Protein AF-A0A1G2PUS7-F1 (afdb_monomer)

InterPro domains:
  IPR003675 CAAX prenyl protease 2/Lysostaphin resistance protein A-like domain [PF02517] (53-151)

Secondary structure (DSSP, 8-state):
-HHHHHHHHHHHHHHHHHHHHHHHHHHHHHHHTHHHH-HHHHHHTHHHHIIIIIHHIIIIIHHHHHHHHHTHHHHHH-SS--HHHHHHHHHHHHHHHHHHHHS---TT--HHHHHHHHHHHHHHHHHHHHHHHHTT-HHHHHHHHHHHHHHHHHHHHHHHHHHHHHHHHHHHHHHHHHHHHHHHHHTT-

Nearest PDB structures (foldseek):
  1sgm-assembly1_B  TM=3.364E-01  e=6.177E+00  Bacillus subtilis

Solvent-accessible surface area (backbone atoms only — not comparable to full-atom values): 10090 Å² total; per-residue (Å²): 119,73,57,50,67,75,46,42,64,61,52,49,51,41,49,50,51,24,50,51,41,48,52,49,45,54,50,48,53,62,73,47,42,71,49,71,74,34,62,73,54,40,70,78,37,46,70,58,45,40,63,67,46,44,44,49,39,62,59,41,26,49,40,36,50,49,38,56,68,60,36,44,57,52,37,59,72,28,90,53,89,43,78,66,42,50,54,52,31,51,54,45,14,51,55,53,19,49,52,62,56,61,76,54,82,59,94,82,69,54,70,66,59,52,51,52,50,34,52,54,44,24,53,50,37,37,50,30,38,50,49,13,24,72,66,68,28,67,65,53,23,39,50,51,47,34,50,44,63,63,44,49,63,54,51,50,51,54,51,51,52,51,51,52,53,53,50,53,51,52,51,55,51,50,52,52,53,52,51,56,57,52,56,64,64,68,74,80,119

Sequence (189 aa):
MERIYIFLPSILALACIAGIAFLYLKWIARRLGDNFTNEEWREKNVAKILLTVGAPTYYVFAPAVEELIFRAPLIILFGAMTSFAWYGILISSVLFALIHLISQEERKKTLAHKAYRFVATFVLSVLAGYYGIVNQSIWTSFGIHVAWNIIAPALLFIFTLLLIVIYTAIMSLWDKTMTSFKSSRYSIH

Radius of gyration: 23.83 Å; Cα contacts (8 Å, |Δi|>4): 138; chains: 1; bounding box: 49×36×89 Å

Structure (mmCIF, N/CA/C/O backbone):
data_AF-A0A1G2PUS7-F1
#
_entry.id   AF-A0A1G2PUS7-F1
#
loop_
_atom_site.group_PDB
_atom_site.id
_atom_site.type_symbol
_atom_site.label_atom_id
_atom_site.label_alt_id
_atom_site.label_comp_id
_atom_site.label_asym_id
_atom_site.label_entity_id
_atom_site.label_seq_id
_atom_site.pdbx_PDB_ins_code
_atom_site.Cartn_x
_atom_site.Cartn_y
_atom_site.Cartn_z
_atom_site.occupancy
_atom_site.B_iso_or_equiv
_atom_site.auth_seq_id
_atom_site.auth_comp_id
_atom_site.auth_asym_id
_atom_site.auth_atom_id
_atom_site.pdbx_PDB_model_num
ATOM 1 N N . MET A 1 1 ? 11.680 0.472 -26.733 1.00 68.44 1 MET A N 1
ATOM 2 C CA . MET A 1 1 ? 10.583 -0.460 -27.077 1.00 68.44 1 MET A CA 1
ATOM 3 C C . MET A 1 1 ? 10.875 -1.870 -26.574 1.00 68.44 1 MET A C 1
ATOM 5 O O . MET A 1 1 ? 10.009 -2.430 -25.933 1.00 68.44 1 MET A O 1
ATOM 9 N N . GLU A 1 2 ? 12.083 -2.417 -26.739 1.00 89.31 2 GLU A N 1
ATOM 10 C CA . GLU A 1 2 ? 12.401 -3.808 -26.342 1.00 89.31 2 GLU A CA 1
ATOM 11 C C . GLU A 1 2 ? 12.166 -4.143 -24.858 1.00 89.31 2 GLU A C 1
ATOM 13 O O . GLU A 1 2 ? 11.679 -5.223 -24.537 1.00 89.31 2 GLU A O 1
ATOM 18 N N . ARG A 1 3 ? 12.418 -3.195 -23.943 1.00 89.50 3 ARG A N 1
ATOM 19 C CA . ARG A 1 3 ? 12.249 -3.426 -22.498 1.00 89.50 3 ARG A CA 1
ATOM 20 C C . ARG A 1 3 ? 10.815 -3.756 -22.084 1.00 89.50 3 ARG A C 1
ATOM 22 O O . ARG A 1 3 ? 10.639 -4.479 -21.111 1.00 89.50 3 ARG A O 1
ATOM 29 N N . ILE A 1 4 ? 9.796 -3.281 -22.809 1.00 94.06 4 ILE A N 1
ATOM 30 C CA . ILE A 1 4 ? 8.404 -3.583 -22.447 1.00 94.06 4 ILE A CA 1
ATOM 31 C C . ILE A 1 4 ? 8.128 -5.085 -22.523 1.00 94.06 4 ILE A C 1
ATOM 33 O O . ILE A 1 4 ? 7.453 -5.614 -21.650 1.00 94.06 4 ILE A O 1
ATOM 37 N N . TYR A 1 5 ? 8.711 -5.785 -23.501 1.00 95.56 5 TYR A N 1
ATOM 38 C CA . TYR A 1 5 ? 8.493 -7.216 -23.701 1.00 95.56 5 TYR A CA 1
ATOM 39 C C . TYR A 1 5 ? 9.104 -8.060 -22.583 1.00 95.56 5 TYR A C 1
ATOM 41 O O . TYR A 1 5 ? 8.555 -9.103 -22.246 1.00 95.56 5 TYR A O 1
ATOM 49 N N . ILE A 1 6 ? 10.183 -7.577 -21.961 1.00 95.94 6 ILE A N 1
ATOM 50 C CA . ILE A 1 6 ? 10.811 -8.230 -20.806 1.00 95.94 6 ILE A CA 1
ATOM 51 C C . ILE A 1 6 ? 9.871 -8.189 -19.592 1.00 95.94 6 ILE A C 1
ATOM 53 O O . ILE A 1 6 ? 9.733 -9.179 -18.878 1.00 95.94 6 ILE A O 1
ATOM 57 N N . PHE A 1 7 ? 9.188 -7.062 -19.367 1.00 96.50 7 PHE A N 1
ATOM 58 C CA . PHE A 1 7 ? 8.298 -6.887 -18.210 1.00 96.50 7 PHE A CA 1
ATOM 59 C C . PHE A 1 7 ? 6.846 -7.291 -18.472 1.00 96.50 7 PHE A C 1
ATOM 61 O O . PHE A 1 7 ? 6.092 -7.479 -17.515 1.00 96.50 7 PHE A O 1
ATOM 68 N N . LEU A 1 8 ? 6.451 -7.438 -19.740 1.00 96.25 8 LEU A N 1
ATOM 69 C CA . LEU A 1 8 ? 5.077 -7.724 -20.143 1.00 96.25 8 LEU A CA 1
ATOM 70 C C . LEU A 1 8 ? 4.493 -8.955 -19.431 1.00 96.25 8 LEU A C 1
ATOM 72 O O . LEU A 1 8 ? 3.385 -8.823 -18.914 1.00 96.25 8 LEU A O 1
ATOM 76 N N . PRO A 1 9 ? 5.194 -10.103 -19.300 1.00 97.69 9 PRO A N 1
ATOM 77 C CA . PRO A 1 9 ? 4.649 -11.251 -18.575 1.00 97.69 9 PRO A CA 1
ATOM 78 C C . PRO A 1 9 ? 4.300 -10.931 -17.114 1.00 97.69 9 PRO A C 1
ATOM 80 O O . PRO A 1 9 ? 3.209 -11.264 -16.659 1.00 97.69 9 PRO A O 1
ATOM 83 N N . SER A 1 10 ? 5.182 -10.233 -16.391 1.00 97.81 10 SER A N 1
ATOM 84 C CA . SER A 1 10 ? 4.954 -9.859 -14.986 1.00 97.81 10 SER A CA 1
ATOM 85 C C . SER A 1 10 ? 3.835 -8.829 -14.831 1.00 97.81 10 SER A C 1
ATOM 87 O O . SER A 1 10 ? 3.026 -8.932 -13.911 1.00 97.81 10 SER A O 1
ATOM 89 N N . ILE A 1 11 ? 3.756 -7.855 -15.741 1.00 97.94 11 ILE A N 1
ATOM 90 C CA . ILE A 1 11 ? 2.688 -6.846 -15.756 1.00 97.94 11 ILE A CA 1
ATOM 91 C C . ILE A 1 11 ? 1.339 -7.502 -16.048 1.00 97.94 11 ILE A C 1
ATOM 93 O O . ILE A 1 11 ? 0.371 -7.235 -15.339 1.00 97.94 11 ILE A O 1
ATOM 97 N N . LEU A 1 12 ? 1.273 -8.388 -17.047 1.00 98.12 12 LEU A N 1
ATOM 98 C CA . LEU A 1 12 ? 0.056 -9.132 -17.369 1.00 98.12 12 LEU A CA 1
ATOM 99 C C . LEU A 1 12 ? -0.363 -10.035 -16.211 1.00 98.12 12 LEU A C 1
ATOM 101 O O . LEU A 1 12 ? -1.536 -10.043 -15.857 1.00 98.12 12 LEU A O 1
ATOM 105 N N . ALA A 1 13 ? 0.578 -10.734 -15.573 1.00 98.38 13 ALA A N 1
ATOM 106 C CA . ALA A 1 13 ? 0.282 -11.555 -14.405 1.00 98.38 13 ALA A CA 1
ATOM 107 C C . ALA A 1 13 ? -0.321 -10.722 -13.260 1.00 98.38 13 ALA A C 1
ATOM 109 O O . ALA A 1 13 ? -1.367 -11.090 -12.722 1.00 98.38 13 ALA A O 1
ATOM 110 N N . LEU A 1 14 ? 0.276 -9.573 -12.925 1.00 98.12 14 LEU A N 1
ATOM 111 C CA . LEU A 1 14 ? -0.244 -8.703 -11.867 1.00 98.12 14 LEU A CA 1
ATOM 112 C C . LEU A 1 14 ? -1.592 -8.064 -12.249 1.00 98.12 14 LEU A C 1
ATOM 114 O O . LEU A 1 14 ? -2.487 -7.968 -11.410 1.00 98.12 14 LEU A O 1
ATOM 118 N N . ALA A 1 15 ? -1.783 -7.705 -13.522 1.00 98.38 15 ALA A N 1
ATOM 119 C CA . ALA A 1 15 ? -3.061 -7.220 -14.043 1.00 98.38 15 ALA A CA 1
ATOM 120 C C . ALA A 1 15 ? -4.155 -8.300 -13.993 1.00 98.38 15 ALA A C 1
ATOM 122 O O . ALA A 1 15 ? -5.289 -8.006 -13.614 1.00 98.38 15 ALA A O 1
ATOM 123 N N . CYS A 1 16 ? -3.825 -9.557 -14.301 1.00 98.50 16 CYS A N 1
ATOM 124 C CA . CYS A 1 16 ? -4.733 -10.689 -14.139 1.00 98.50 16 CYS A CA 1
ATOM 125 C C . CYS A 1 16 ? -5.108 -10.898 -12.667 1.00 98.50 16 CYS A C 1
ATOM 127 O O . CYS A 1 16 ? -6.288 -11.083 -12.374 1.00 98.50 16 CYS A O 1
ATOM 129 N N . ILE A 1 17 ? -4.149 -10.808 -11.738 1.00 98.19 17 ILE A N 1
ATOM 130 C CA . ILE A 1 17 ? -4.421 -10.876 -10.292 1.00 98.19 17 ILE A CA 1
ATOM 131 C C . ILE A 1 17 ? -5.384 -9.761 -9.871 1.00 98.19 17 ILE A C 1
ATOM 133 O O . ILE A 1 17 ? -6.392 -10.043 -9.222 1.00 98.19 17 ILE A O 1
ATOM 137 N N . ALA A 1 18 ? -5.126 -8.515 -10.281 1.00 98.25 18 ALA A N 1
ATOM 138 C CA . ALA A 1 18 ? -6.012 -7.388 -9.998 1.00 98.25 18 ALA A CA 1
ATOM 139 C C . ALA A 1 18 ? -7.419 -7.604 -10.587 1.00 98.25 18 ALA A C 1
ATOM 141 O O . ALA A 1 18 ? -8.419 -7.392 -9.901 1.00 98.25 18 ALA A O 1
ATOM 142 N N . GLY A 1 19 ? -7.510 -8.082 -11.831 1.00 98.31 19 GLY A N 1
ATOM 143 C CA . GLY A 1 19 ? -8.778 -8.383 -12.495 1.00 98.31 19 GLY A CA 1
ATOM 144 C C . GLY A 1 19 ? -9.574 -9.483 -11.790 1.00 98.31 19 GLY A C 1
ATOM 145 O O . GLY A 1 19 ? -10.768 -9.317 -11.540 1.00 98.31 19 GLY A O 1
ATOM 146 N N . ILE A 1 20 ? -8.920 -10.579 -11.402 1.00 98.56 20 ILE A N 1
ATOM 147 C CA . ILE A 1 20 ? -9.547 -11.671 -10.644 1.00 98.56 20 ILE A CA 1
ATOM 148 C C . ILE A 1 20 ? -10.015 -11.168 -9.276 1.00 98.56 20 ILE A C 1
ATOM 150 O O . ILE A 1 20 ? -11.159 -11.425 -8.897 1.00 98.56 20 ILE A O 1
ATOM 154 N N . ALA A 1 21 ? -9.180 -10.413 -8.556 1.00 98.12 21 ALA A N 1
ATOM 155 C CA . ALA A 1 21 ? -9.542 -9.843 -7.261 1.00 98.12 21 ALA A CA 1
ATOM 156 C C . ALA A 1 21 ? -10.743 -8.888 -7.380 1.00 98.12 21 ALA A C 1
ATOM 158 O O . ALA A 1 21 ? -11.670 -8.962 -6.576 1.00 98.12 21 ALA A O 1
ATOM 159 N N . PHE A 1 22 ? -10.792 -8.059 -8.426 1.00 98.31 22 PHE A N 1
ATOM 160 C CA . PHE A 1 22 ? -11.938 -7.195 -8.713 1.00 98.31 22 PHE A CA 1
ATOM 161 C C . PHE A 1 22 ? -13.226 -7.989 -8.966 1.00 98.31 22 PHE A C 1
ATOM 163 O O . PHE A 1 22 ? -14.273 -7.685 -8.386 1.00 98.31 22 PHE A O 1
ATOM 170 N N . LEU A 1 23 ? -13.166 -9.024 -9.812 1.00 98.44 23 LEU A N 1
ATOM 171 C CA . LEU A 1 23 ? -14.318 -9.882 -10.101 1.00 98.44 23 LEU A CA 1
ATOM 172 C C . LEU A 1 23 ? -14.804 -10.612 -8.845 1.00 98.44 23 LEU A C 1
ATOM 174 O O . LEU A 1 23 ? -16.011 -10.671 -8.602 1.00 98.44 23 LEU A O 1
ATOM 178 N N . TYR A 1 24 ? -13.875 -11.103 -8.025 1.00 98.38 24 TYR A N 1
ATOM 179 C CA . TYR A 1 24 ? -14.170 -11.704 -6.729 1.00 98.38 24 TYR A CA 1
ATOM 180 C C . TYR A 1 24 ? -14.879 -10.715 -5.792 1.00 98.38 24 TYR A C 1
ATOM 182 O O . TYR A 1 24 ? -15.945 -11.038 -5.266 1.00 98.38 24 TYR A O 1
ATOM 190 N N . LEU A 1 25 ? -14.354 -9.495 -5.629 1.00 97.62 25 LEU A N 1
ATOM 191 C CA . LEU A 1 25 ? -14.955 -8.465 -4.772 1.00 97.62 25 LEU A CA 1
ATOM 192 C C . LEU A 1 25 ? -16.363 -8.092 -5.246 1.00 97.62 25 LEU A C 1
ATOM 194 O O . LEU A 1 25 ? -17.290 -8.005 -4.440 1.00 97.62 25 LEU A O 1
ATOM 198 N N . LYS A 1 26 ? -16.558 -7.950 -6.562 1.00 97.69 26 LYS A N 1
ATOM 199 C CA . LYS A 1 26 ? -17.875 -7.689 -7.160 1.00 97.69 26 LYS A CA 1
ATOM 200 C C . LYS A 1 26 ? -18.852 -8.841 -6.917 1.00 97.69 26 LYS A C 1
ATOM 202 O O . LYS A 1 26 ? -20.032 -8.605 -6.653 1.00 97.69 26 LYS A O 1
ATOM 207 N N . TRP A 1 27 ? -18.380 -10.082 -7.009 1.00 98.25 27 TRP A N 1
ATOM 208 C CA . TRP A 1 27 ? -19.184 -11.267 -6.725 1.00 98.25 27 TRP A CA 1
ATOM 209 C C . TRP A 1 27 ? -19.570 -11.359 -5.242 1.00 98.25 27 TRP A C 1
ATOM 211 O O . TRP A 1 27 ? -20.747 -11.559 -4.940 1.00 98.25 27 TRP A O 1
ATOM 221 N N . ILE A 1 28 ? -18.627 -11.137 -4.319 1.00 97.81 28 ILE A N 1
ATOM 222 C CA . ILE A 1 28 ? -18.902 -11.104 -2.874 1.00 97.81 28 ILE A CA 1
ATOM 223 C C . ILE A 1 28 ? -19.888 -9.991 -2.528 1.00 97.81 28 ILE A C 1
ATOM 225 O O . ILE A 1 28 ? -20.857 -10.256 -1.821 1.00 97.81 28 ILE A O 1
ATOM 229 N N . ALA A 1 29 ? -19.703 -8.779 -3.058 1.00 95.50 29 ALA A N 1
ATOM 230 C CA . ALA A 1 29 ? -20.617 -7.664 -2.814 1.00 95.50 29 ALA A CA 1
ATOM 231 C C . ALA A 1 29 ? -22.058 -8.014 -3.225 1.00 95.50 29 ALA A C 1
ATOM 233 O O . ALA A 1 29 ? -22.992 -7.807 -2.453 1.00 95.50 29 ALA A O 1
ATOM 234 N N . ARG A 1 30 ? -22.238 -8.645 -4.396 1.00 96.94 30 ARG A N 1
ATOM 235 C CA . ARG A 1 30 ? -23.549 -9.151 -4.842 1.00 96.94 30 ARG A CA 1
ATOM 236 C C . ARG A 1 30 ? -24.109 -10.236 -3.925 1.00 96.94 30 ARG A C 1
ATOM 238 O O . ARG A 1 30 ? -25.309 -10.257 -3.684 1.00 96.94 30 ARG A O 1
ATOM 245 N N . ARG A 1 31 ? -23.261 -11.138 -3.423 1.00 97.06 31 ARG A N 1
ATOM 246 C CA . ARG A 1 31 ? -23.680 -12.241 -2.546 1.00 97.06 31 ARG A CA 1
ATOM 247 C C . ARG A 1 31 ? -24.075 -11.767 -1.149 1.00 97.06 31 ARG A C 1
ATOM 249 O O . ARG A 1 31 ? -24.935 -12.381 -0.526 1.00 97.06 31 ARG A O 1
ATOM 256 N N . LEU A 1 32 ? -23.437 -10.712 -0.652 1.00 96.25 32 LEU A N 1
ATOM 257 C CA . LEU A 1 32 ? -23.814 -10.085 0.611 1.00 96.25 32 LEU A CA 1
ATOM 258 C C . LEU A 1 32 ? -25.114 -9.278 0.469 1.00 96.25 32 LEU A C 1
ATOM 260 O O . LEU A 1 32 ? -25.891 -9.246 1.421 1.00 96.25 32 LEU A O 1
ATOM 264 N N . GLY A 1 33 ? -25.377 -8.700 -0.708 1.00 96.19 33 GLY A N 1
ATOM 265 C CA . GLY A 1 33 ? -26.629 -8.002 -1.011 1.00 96.19 33 GLY A CA 1
ATOM 266 C C . GLY A 1 33 ? -26.917 -6.887 -0.003 1.00 96.19 33 GLY A C 1
ATOM 267 O O . GLY A 1 33 ? -26.002 -6.179 0.424 1.00 96.19 33 GLY A O 1
ATOM 268 N N . ASP A 1 34 ? -28.169 -6.787 0.436 1.00 96.44 34 ASP A N 1
ATOM 269 C CA . ASP A 1 34 ? -28.631 -5.746 1.367 1.00 96.44 34 ASP A CA 1
ATOM 270 C C . ASP A 1 34 ? -27.958 -5.826 2.748 1.00 96.44 34 ASP A C 1
ATOM 272 O O . ASP A 1 34 ? -27.818 -4.816 3.446 1.00 96.44 34 ASP A O 1
ATOM 276 N N . ASN A 1 35 ? -27.453 -7.006 3.132 1.00 96.19 35 ASN A N 1
ATOM 277 C CA . ASN A 1 35 ? -2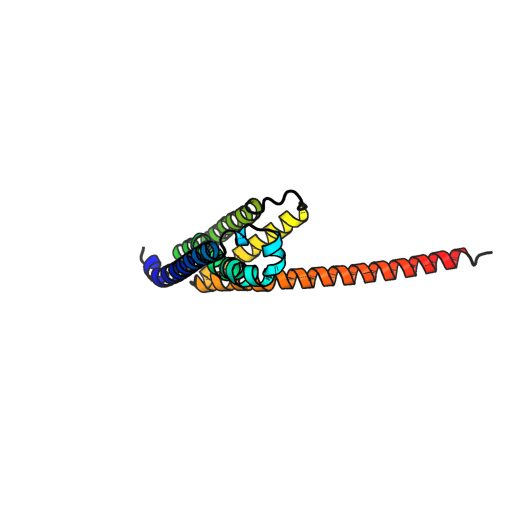6.706 -7.166 4.381 1.00 96.19 35 ASN A CA 1
ATOM 278 C C . ASN A 1 35 ? -25.415 -6.342 4.380 1.00 96.19 35 ASN A C 1
ATOM 280 O O . ASN A 1 35 ? -24.986 -5.878 5.432 1.00 96.19 35 ASN A O 1
ATOM 284 N N . PHE A 1 36 ? -24.794 -6.127 3.213 1.00 92.56 36 PHE A N 1
ATOM 285 C CA . PHE A 1 36 ? -23.583 -5.310 3.126 1.00 92.56 36 PHE A CA 1
ATOM 286 C C . PHE A 1 36 ? -23.860 -3.844 3.480 1.00 92.56 36 PHE A C 1
ATOM 288 O O . PHE A 1 36 ? -23.006 -3.172 4.059 1.00 92.56 36 PHE A O 1
ATOM 295 N N . THR A 1 37 ? -25.065 -3.350 3.185 1.00 93.88 37 THR A N 1
ATOM 296 C CA . THR A 1 37 ? -25.502 -1.986 3.513 1.00 93.88 37 THR A CA 1
ATOM 297 C C . THR A 1 37 ? -26.104 -1.851 4.913 1.00 93.88 37 THR A C 1
ATOM 299 O O . THR A 1 37 ? -26.053 -0.756 5.472 1.00 93.88 37 THR A O 1
ATOM 302 N N . ASN A 1 38 ? -26.580 -2.941 5.521 1.00 97.19 38 ASN A N 1
ATOM 303 C CA . ASN A 1 38 ? -27.137 -2.955 6.876 1.00 97.19 38 ASN A CA 1
ATOM 304 C C . ASN A 1 38 ? -26.040 -2.825 7.955 1.00 97.19 38 ASN A C 1
ATOM 306 O O . ASN A 1 38 ? -25.181 -3.694 8.093 1.00 97.19 38 ASN A O 1
ATOM 310 N N . GLU A 1 39 ? -26.078 -1.746 8.737 1.00 96.56 39 GLU A N 1
ATOM 311 C CA . GLU A 1 39 ? -25.069 -1.440 9.758 1.00 96.56 39 GLU A CA 1
ATOM 312 C C . GLU A 1 39 ? -25.031 -2.449 10.911 1.00 96.56 39 GLU A C 1
ATOM 314 O O . GLU A 1 39 ? -23.964 -2.993 11.193 1.00 96.56 39 GLU A O 1
ATOM 319 N N . GLU A 1 40 ? -26.183 -2.787 11.495 1.00 97.62 40 GLU A N 1
ATOM 320 C CA . GLU A 1 40 ? -26.282 -3.756 12.596 1.00 97.62 40 GLU A CA 1
ATOM 321 C C . GLU A 1 40 ? -25.735 -5.132 12.181 1.00 97.62 40 GLU A C 1
ATOM 323 O O . GLU A 1 40 ? -25.022 -5.805 12.933 1.00 97.62 40 GLU A O 1
ATOM 328 N N . TRP A 1 41 ? -26.025 -5.555 10.946 1.00 97.62 41 TRP A N 1
ATOM 329 C CA . TRP A 1 41 ? -25.479 -6.796 10.411 1.00 97.62 41 TRP A CA 1
ATOM 330 C C . TRP A 1 41 ? -23.956 -6.726 10.271 1.00 97.62 41 TRP A C 1
ATOM 332 O O . TRP A 1 41 ? -23.272 -7.690 10.636 1.00 97.62 41 TRP A O 1
ATOM 342 N N . ARG A 1 42 ? -23.412 -5.605 9.770 1.00 96.94 42 ARG A N 1
ATOM 343 C CA . ARG A 1 42 ? -21.960 -5.422 9.623 1.00 96.94 42 ARG A CA 1
ATOM 344 C C . ARG A 1 42 ? -21.244 -5.476 10.965 1.00 96.94 42 ARG A C 1
ATOM 346 O O . ARG A 1 42 ? -20.227 -6.161 11.057 1.00 96.94 42 ARG A O 1
ATOM 353 N N . GLU A 1 43 ? -21.782 -4.821 11.989 1.00 96.75 43 GLU A N 1
ATOM 354 C CA . GLU A 1 43 ? -21.214 -4.825 13.343 1.00 96.75 43 GLU A CA 1
ATOM 355 C C . GLU A 1 43 ? -21.144 -6.238 13.934 1.00 96.75 43 GLU A C 1
ATOM 357 O O . GLU A 1 43 ? -20.134 -6.623 14.524 1.00 96.75 43 GLU A O 1
ATOM 362 N N . LYS A 1 44 ? -22.166 -7.065 13.692 1.00 97.88 44 LYS A N 1
ATOM 363 C CA . LYS A 1 44 ? -22.174 -8.471 14.133 1.00 97.88 44 LYS A CA 1
ATOM 364 C C . LYS A 1 44 ? -21.275 -9.386 13.290 1.00 97.88 44 LYS A C 1
ATOM 366 O O . LYS A 1 44 ? -20.926 -10.474 13.738 1.00 97.88 44 LYS A O 1
ATOM 371 N N . ASN A 1 45 ? -20.895 -8.976 12.075 1.00 97.62 45 ASN A N 1
ATOM 372 C CA . ASN A 1 45 ? -20.171 -9.804 11.099 1.00 97.62 45 ASN A CA 1
ATOM 373 C C . ASN A 1 45 ? -18.825 -9.199 10.658 1.00 97.62 45 ASN A C 1
ATOM 375 O O . ASN A 1 45 ? -18.332 -9.514 9.569 1.00 97.62 45 ASN A O 1
ATOM 379 N N . VAL A 1 46 ? -18.193 -8.370 11.497 1.00 96.94 46 VAL A N 1
ATOM 380 C CA . VAL A 1 46 ? -16.938 -7.664 11.171 1.00 96.94 46 VAL A CA 1
ATOM 381 C C . VAL A 1 46 ? -15.855 -8.615 10.663 1.00 96.94 46 VAL A C 1
ATOM 383 O O . VAL A 1 46 ? -15.287 -8.373 9.602 1.00 96.94 46 VAL A O 1
ATOM 386 N N . ALA A 1 47 ? -15.608 -9.733 11.353 1.00 97.19 47 ALA A N 1
ATOM 387 C CA . ALA A 1 47 ? -14.582 -10.699 10.948 1.00 97.19 47 ALA A CA 1
ATOM 388 C C . ALA A 1 47 ? -14.833 -11.265 9.540 1.00 97.19 47 ALA A C 1
ATOM 390 O O . ALA A 1 47 ? -13.909 -11.389 8.736 1.00 97.19 47 ALA A O 1
ATOM 391 N N . LYS A 1 48 ? -16.098 -11.547 9.206 1.00 96.56 48 LYS A N 1
ATOM 392 C CA . LYS A 1 48 ? -16.493 -12.032 7.880 1.00 96.56 48 LYS A CA 1
ATOM 393 C C . LYS A 1 48 ? -16.257 -10.968 6.811 1.00 96.56 48 LYS A C 1
ATOM 395 O O . LYS A 1 48 ? -15.727 -11.295 5.752 1.00 96.56 48 LYS A O 1
ATOM 400 N N . ILE A 1 49 ? -16.614 -9.711 7.072 1.00 97.19 49 ILE A N 1
ATOM 401 C CA . ILE A 1 49 ? -16.398 -8.597 6.131 1.00 97.19 49 ILE A CA 1
ATOM 402 C C . ILE A 1 49 ? -14.905 -8.340 5.937 1.00 97.19 49 ILE A C 1
ATOM 404 O O . ILE A 1 49 ? -14.445 -8.222 4.802 1.00 97.19 49 ILE A O 1
ATOM 408 N N . LEU A 1 50 ? -14.136 -8.307 7.026 1.00 95.62 50 LEU A N 1
ATOM 409 C CA . LEU A 1 50 ? -12.688 -8.150 6.971 1.00 95.62 50 LEU A CA 1
ATOM 410 C C . LEU A 1 50 ? -12.048 -9.273 6.157 1.00 95.62 50 LEU A C 1
ATOM 412 O O . LEU A 1 50 ? -11.235 -8.983 5.292 1.00 95.62 50 LEU A O 1
ATOM 416 N N . LEU A 1 51 ? -12.442 -10.531 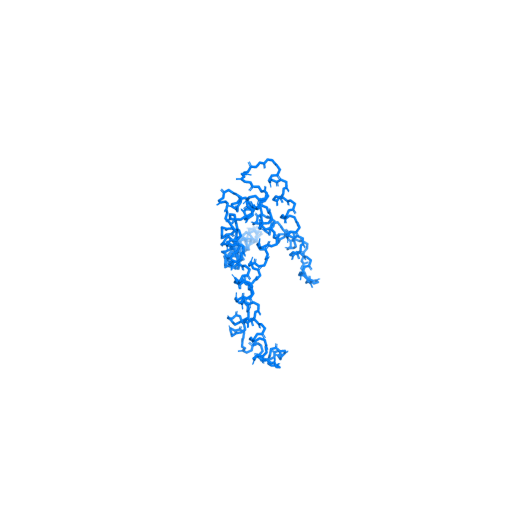6.357 1.00 96.69 51 LEU A N 1
ATOM 417 C CA . LEU A 1 51 ? -11.841 -11.653 5.635 1.00 96.69 51 LEU A CA 1
ATOM 418 C C . LEU A 1 51 ? -12.261 -11.721 4.157 1.00 96.69 51 LEU A C 1
ATOM 420 O O . LEU A 1 51 ? -11.444 -12.055 3.307 1.00 96.69 51 LEU A O 1
ATOM 424 N N . THR A 1 52 ? -13.524 -11.419 3.840 1.00 96.88 52 THR A N 1
ATOM 425 C CA . THR A 1 52 ? -14.076 -11.616 2.481 1.00 96.88 52 THR A CA 1
ATOM 426 C C . THR A 1 52 ? -14.016 -10.379 1.592 1.00 96.88 52 THR A C 1
ATOM 428 O O . THR A 1 52 ? -14.040 -10.509 0.373 1.00 96.88 52 THR A O 1
ATOM 431 N N . VAL A 1 53 ? -13.930 -9.180 2.166 1.00 96.94 53 VAL A N 1
ATOM 432 C CA . VAL A 1 53 ? -13.868 -7.916 1.416 1.00 96.94 53 VAL A CA 1
ATOM 433 C C . VAL A 1 53 ? -12.599 -7.158 1.774 1.00 96.94 53 VAL A C 1
ATOM 4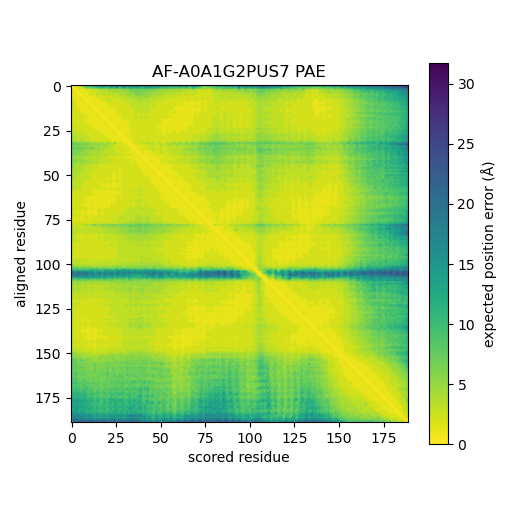35 O O . VAL A 1 53 ? -11.834 -6.798 0.881 1.00 96.94 53 VAL A O 1
ATOM 438 N N . GLY A 1 54 ? -12.345 -6.957 3.070 1.00 95.81 54 GLY A N 1
ATOM 439 C CA . GLY A 1 54 ? -11.223 -6.155 3.560 1.00 95.81 54 GLY A CA 1
ATOM 440 C C . GLY A 1 54 ? -9.865 -6.678 3.094 1.00 95.81 54 GLY A C 1
ATOM 441 O O . GLY A 1 54 ? -9.163 -5.988 2.363 1.00 95.81 54 GLY A O 1
ATOM 442 N N . ALA A 1 55 ? -9.514 -7.908 3.463 1.00 96.06 55 ALA A N 1
ATOM 443 C CA . ALA A 1 55 ? -8.221 -8.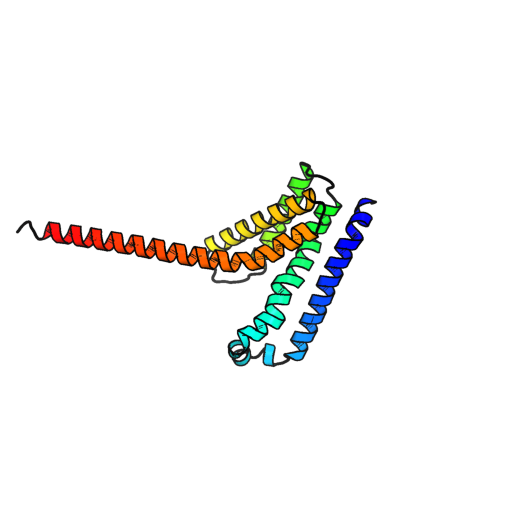518 3.179 1.00 96.06 55 ALA A CA 1
ATOM 444 C C . ALA A 1 55 ? -7.945 -8.652 1.667 1.00 96.06 55 ALA A C 1
ATOM 446 O O . ALA A 1 55 ? -6.890 -8.195 1.229 1.00 96.06 55 ALA A O 1
ATOM 447 N N . PRO A 1 56 ? -8.869 -9.161 0.827 1.00 97.62 56 PRO A N 1
ATOM 448 C CA . PRO A 1 56 ? -8.658 -9.197 -0.621 1.00 97.62 56 PRO A CA 1
ATOM 449 C C . PRO A 1 56 ? -8.505 -7.803 -1.243 1.00 97.62 56 PRO A C 1
ATOM 451 O O . PRO A 1 56 ? -7.695 -7.621 -2.152 1.00 97.62 56 PRO A O 1
ATOM 454 N N . THR A 1 57 ? -9.227 -6.798 -0.734 1.00 97.00 57 THR A N 1
ATOM 455 C CA . THR A 1 57 ? -9.066 -5.410 -1.194 1.00 97.00 57 THR A CA 1
ATOM 456 C C . THR A 1 57 ? -7.698 -4.860 -0.798 1.00 97.00 57 THR A C 1
ATOM 458 O O . THR A 1 57 ? -6.966 -4.365 -1.649 1.00 97.00 57 THR A O 1
ATOM 461 N N . TYR A 1 58 ? -7.342 -4.971 0.481 1.00 95.94 58 TYR A N 1
ATOM 462 C CA . TYR A 1 58 ? -6.201 -4.285 1.082 1.00 95.94 58 TYR A CA 1
ATOM 463 C C . TYR A 1 58 ? -4.855 -4.973 0.813 1.00 95.94 58 TYR A C 1
ATOM 465 O O . TYR A 1 58 ? -3.831 -4.301 0.733 1.00 95.94 58 TYR A O 1
ATOM 473 N N . TYR A 1 59 ? -4.835 -6.297 0.645 1.00 96.88 59 TYR A N 1
ATOM 474 C CA . TYR A 1 59 ? -3.597 -7.062 0.443 1.00 96.88 59 TYR A CA 1
ATOM 475 C C . TYR A 1 59 ? -3.386 -7.547 -0.989 1.00 96.88 59 TYR A C 1
ATOM 477 O O . TYR A 1 59 ? -2.296 -8.010 -1.305 1.00 96.88 59 TYR A O 1
ATOM 485 N N . VAL A 1 60 ? -4.402 -7.481 -1.853 1.00 97.62 60 VAL A N 1
ATOM 486 C CA . VAL A 1 60 ? -4.287 -8.001 -3.223 1.00 97.62 60 VAL A CA 1
ATOM 487 C C . VAL A 1 60 ? -4.685 -6.944 -4.236 1.00 97.62 60 VAL A C 1
ATOM 489 O O . VAL A 1 60 ? -3.837 -6.487 -4.997 1.00 97.62 60 VAL A O 1
ATOM 492 N N . PHE A 1 61 ? -5.955 -6.533 -4.244 1.00 98.38 61 PHE A N 1
ATOM 493 C CA . PHE A 1 61 ? -6.479 -5.670 -5.299 1.00 98.38 61 PHE A CA 1
ATOM 494 C C . PHE A 1 61 ? -5.825 -4.285 -5.309 1.00 98.38 61 PHE A C 1
ATOM 496 O O . PHE A 1 61 ? -5.259 -3.898 -6.331 1.00 98.38 61 PHE A O 1
ATOM 503 N N . ALA A 1 62 ? -5.874 -3.558 -4.187 1.00 97.25 62 ALA A N 1
ATOM 504 C CA . ALA A 1 62 ? -5.337 -2.202 -4.110 1.00 97.25 62 ALA A CA 1
ATOM 505 C C . ALA A 1 62 ? -3.820 -2.173 -4.371 1.00 97.25 62 ALA A C 1
ATOM 507 O O . ALA A 1 62 ? -3.424 -1.479 -5.309 1.00 97.25 62 ALA A O 1
ATOM 508 N N . PRO A 1 63 ? -2.979 -2.999 -3.708 1.00 98.19 63 PRO A N 1
ATOM 509 C CA . PRO A 1 63 ? -1.555 -3.041 -4.027 1.00 98.19 63 PRO A CA 1
ATOM 510 C C . PRO A 1 63 ? -1.282 -3.396 -5.493 1.00 98.19 63 PRO A C 1
ATOM 512 O O . PRO A 1 63 ? -0.456 -2.758 -6.130 1.00 98.19 63 PRO A O 1
ATOM 515 N N . ALA A 1 64 ? -1.991 -4.364 -6.086 1.00 98.56 64 ALA A N 1
ATOM 516 C CA . ALA A 1 64 ? -1.738 -4.741 -7.478 1.00 98.56 64 ALA A CA 1
ATOM 517 C C . ALA A 1 64 ? -2.023 -3.581 -8.446 1.00 98.56 64 ALA A C 1
ATOM 519 O O . ALA A 1 64 ? -1.202 -3.286 -9.314 1.00 98.56 64 ALA A O 1
ATOM 520 N N . VAL A 1 65 ? -3.161 -2.900 -8.281 1.00 98.56 65 VAL A N 1
ATOM 521 C CA . VAL A 1 65 ? -3.537 -1.747 -9.115 1.00 98.56 65 VAL A CA 1
ATOM 522 C C . VAL A 1 65 ? -2.568 -0.585 -8.916 1.00 98.56 65 VAL A C 1
ATOM 524 O O . VAL A 1 65 ? -2.108 0.013 -9.888 1.00 98.56 65 VAL A O 1
ATOM 527 N N . GLU A 1 66 ? -2.231 -0.273 -7.671 1.00 98.38 66 GLU A N 1
ATOM 528 C CA . GLU A 1 66 ? -1.345 0.838 -7.342 1.00 98.38 66 GLU A CA 1
ATOM 529 C C . GLU A 1 66 ? 0.067 0.619 -7.898 1.00 98.38 66 GLU A C 1
ATOM 531 O O . GLU A 1 66 ? 0.630 1.511 -8.532 1.00 98.38 66 GLU A O 1
ATOM 536 N N . GLU A 1 67 ? 0.621 -0.584 -7.780 1.00 98.50 67 GLU A N 1
ATOM 537 C CA . GLU A 1 67 ? 1.948 -0.887 -8.322 1.00 98.50 67 GLU A CA 1
ATOM 538 C C . GLU A 1 67 ? 1.965 -0.899 -9.861 1.00 98.50 67 GLU A C 1
ATOM 540 O O . GLU A 1 67 ? 2.931 -0.426 -10.473 1.00 98.50 67 GLU A O 1
ATOM 545 N N . LEU A 1 68 ? 0.881 -1.350 -10.505 1.00 98.56 68 LEU A N 1
ATOM 546 C CA . LEU A 1 68 ? 0.713 -1.246 -11.959 1.00 98.56 68 LEU A CA 1
ATOM 547 C C . LEU A 1 68 ? 0.704 0.213 -12.436 1.00 98.56 68 LEU A C 1
ATOM 549 O O . LEU A 1 68 ? 1.297 0.514 -13.470 1.00 98.56 68 LEU A O 1
ATOM 553 N N . ILE A 1 69 ? 0.067 1.118 -11.689 1.00 98.50 69 ILE A N 1
ATOM 554 C CA . ILE A 1 69 ? -0.027 2.540 -12.049 1.00 98.50 69 ILE A CA 1
ATOM 555 C C . ILE A 1 69 ? 1.280 3.279 -11.739 1.00 98.50 69 ILE A C 1
ATOM 557 O O . ILE A 1 69 ? 1.775 4.036 -12.573 1.00 98.50 69 ILE A O 1
ATOM 561 N N . PHE A 1 70 ? 1.853 3.078 -10.550 1.00 98.38 70 PHE A N 1
ATOM 562 C CA . PHE A 1 70 ? 2.936 3.925 -10.047 1.00 98.38 70 PHE A CA 1
ATOM 563 C C . PHE A 1 70 ? 4.338 3.350 -10.253 1.00 98.38 70 PHE A C 1
ATOM 565 O O . PHE A 1 70 ? 5.289 4.136 -10.335 1.00 98.38 70 PHE A O 1
ATOM 572 N N . ARG A 1 71 ? 4.509 2.020 -10.329 1.00 98.31 71 ARG A N 1
ATOM 573 C CA . ARG A 1 71 ? 5.842 1.389 -10.451 1.00 98.31 71 ARG A CA 1
ATOM 574 C C . ARG A 1 71 ? 6.119 0.769 -11.794 1.00 98.31 71 ARG A C 1
ATOM 576 O O . ARG A 1 71 ? 7.244 0.921 -12.265 1.00 98.31 71 ARG A O 1
ATOM 583 N N . ALA A 1 72 ? 5.141 0.122 -12.425 1.00 98.12 72 ALA A N 1
ATOM 584 C CA . ALA A 1 72 ? 5.361 -0.465 -13.744 1.00 98.12 72 ALA A CA 1
ATOM 585 C C . ALA A 1 72 ? 5.962 0.555 -14.737 1.00 98.12 72 ALA A C 1
ATOM 587 O O . ALA A 1 72 ? 6.970 0.219 -15.365 1.00 98.12 72 ALA A O 1
ATOM 588 N N . PRO A 1 73 ? 5.481 1.819 -14.817 1.00 98.38 73 PRO A N 1
ATOM 589 C CA . PRO A 1 73 ? 6.092 2.816 -15.693 1.00 98.38 73 PRO A CA 1
ATOM 590 C C . PRO A 1 73 ? 7.546 3.125 -15.326 1.00 98.38 73 PRO A C 1
ATOM 592 O O . PRO A 1 73 ? 8.395 3.188 -16.209 1.00 98.38 73 PRO A O 1
ATOM 595 N N . LEU A 1 74 ? 7.863 3.268 -14.034 1.00 97.81 74 LEU A N 1
ATOM 596 C CA . LEU A 1 74 ? 9.227 3.552 -13.579 1.00 97.81 74 LEU A CA 1
ATOM 597 C C . LEU A 1 74 ? 10.189 2.413 -13.935 1.00 97.81 74 LEU A C 1
ATOM 599 O O . LEU A 1 74 ? 11.263 2.665 -14.476 1.00 97.81 74 LEU A O 1
ATOM 603 N N . ILE A 1 75 ? 9.790 1.164 -13.686 1.00 97.31 75 ILE A N 1
ATOM 604 C CA . ILE A 1 75 ? 10.616 -0.017 -13.966 1.00 97.31 75 ILE A CA 1
ATOM 605 C C . ILE A 1 75 ? 10.834 -0.166 -15.478 1.00 97.31 75 ILE A C 1
ATOM 607 O O . ILE A 1 75 ? 11.965 -0.371 -15.917 1.00 97.31 75 ILE A O 1
ATOM 611 N N . ILE A 1 76 ? 9.790 0.015 -16.296 1.00 97.50 76 ILE A N 1
ATOM 612 C CA . ILE A 1 76 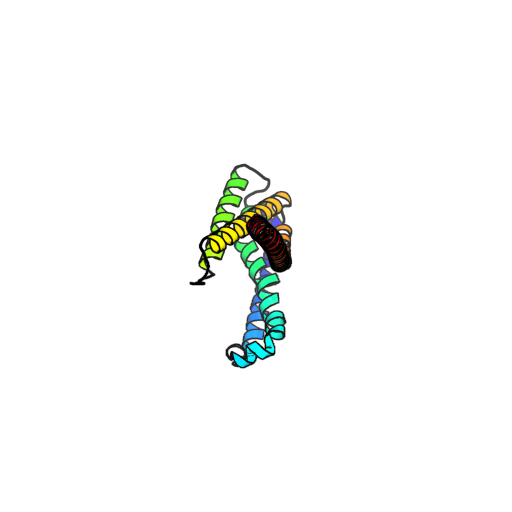? 9.899 -0.055 -17.763 1.00 97.50 76 ILE A CA 1
ATOM 613 C C . ILE A 1 76 ? 10.778 1.071 -18.321 1.00 97.50 76 ILE A C 1
ATOM 615 O O . ILE A 1 76 ? 11.547 0.835 -19.256 1.00 97.50 76 ILE A O 1
ATOM 619 N N . LEU A 1 77 ? 10.684 2.287 -17.774 1.00 97.69 77 LEU A N 1
ATOM 620 C CA . LEU A 1 77 ? 11.445 3.444 -18.253 1.00 97.69 77 LEU A CA 1
ATOM 621 C C . LEU A 1 77 ? 12.919 3.378 -17.837 1.00 97.69 77 LEU A C 1
ATOM 623 O O . LEU A 1 77 ? 13.793 3.665 -18.653 1.00 97.69 77 LEU A O 1
ATOM 627 N N . PHE A 1 78 ? 13.221 2.924 -16.616 1.00 97.50 78 PHE A N 1
ATOM 628 C CA . PHE A 1 78 ? 14.574 2.980 -16.051 1.00 97.50 78 PHE A CA 1
ATOM 629 C C . PHE A 1 78 ? 15.198 1.589 -15.866 1.00 97.50 78 PHE A C 1
ATOM 631 O O . PHE A 1 78 ? 14.690 0.750 -15.126 1.00 97.50 78 PHE A O 1
ATOM 638 N N . GLY A 1 79 ? 16.299 1.327 -16.580 1.00 94.69 79 GLY A N 1
ATOM 639 C CA . GLY A 1 79 ? 17.022 0.041 -16.544 1.00 94.69 79 GLY A CA 1
ATOM 640 C C . GLY A 1 79 ? 18.038 -0.074 -15.420 1.00 94.69 79 GLY A C 1
ATOM 641 O O . GLY A 1 79 ? 18.513 -1.162 -15.125 1.00 94.69 79 GLY A O 1
ATOM 642 N N . ALA A 1 80 ? 18.361 1.054 -14.801 1.00 96.50 80 ALA A N 1
ATOM 643 C CA . ALA A 1 80 ? 19.275 1.165 -13.684 1.00 96.50 80 ALA A CA 1
ATOM 644 C C . ALA A 1 80 ? 18.945 2.437 -12.897 1.00 96.50 80 ALA A C 1
ATOM 646 O O . ALA A 1 80 ? 18.219 3.317 -13.377 1.00 96.50 80 ALA A O 1
ATOM 647 N N . MET A 1 81 ? 19.515 2.551 -11.701 1.00 98.06 81 MET A N 1
ATOM 648 C CA . MET A 1 81 ? 19.411 3.757 -10.887 1.00 98.06 81 MET A CA 1
ATOM 649 C C . MET A 1 81 ? 20.280 4.876 -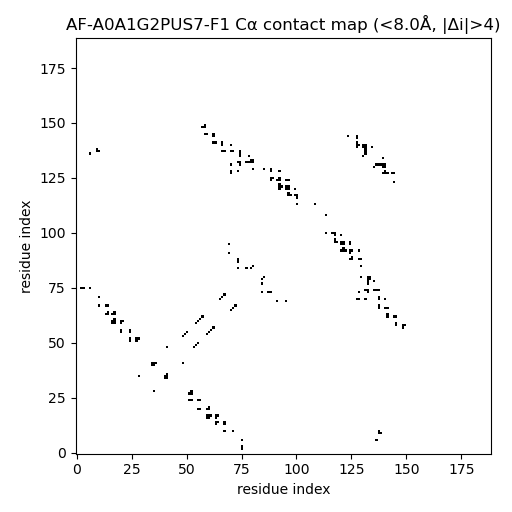11.464 1.00 98.06 81 MET A C 1
ATOM 651 O O . MET A 1 81 ? 21.490 4.913 -11.266 1.00 98.06 81 MET A O 1
ATOM 655 N N . THR A 1 82 ? 19.641 5.804 -12.171 1.00 97.56 82 THR A N 1
ATOM 656 C CA . THR A 1 82 ? 20.244 7.047 -12.670 1.00 97.56 82 THR A CA 1
ATOM 657 C C . THR A 1 82 ? 19.689 8.252 -11.910 1.00 97.56 82 THR A C 1
ATOM 659 O O . THR A 1 82 ? 18.686 8.144 -11.200 1.00 97.56 82 THR A O 1
ATOM 662 N N . SER A 1 83 ? 20.279 9.436 -12.090 1.00 97.88 83 SER A N 1
ATOM 663 C CA . SER A 1 83 ? 19.716 10.679 -11.538 1.00 97.88 83 SER A CA 1
ATOM 664 C C . SER A 1 83 ? 18.280 10.928 -12.023 1.00 97.88 83 SER A C 1
ATOM 666 O O . SER A 1 83 ? 17.425 11.335 -11.244 1.00 97.88 83 SER A O 1
ATOM 668 N N . PHE A 1 84 ? 17.975 10.594 -13.284 1.00 98.12 84 PHE A N 1
ATOM 669 C CA . PHE A 1 84 ? 16.613 10.678 -13.823 1.00 98.12 84 PHE A CA 1
ATOM 670 C C . PHE A 1 84 ? 15.646 9.686 -13.169 1.00 98.12 84 PHE A C 1
ATOM 672 O O . PHE A 1 84 ? 14.494 10.041 -12.915 1.00 98.12 84 PHE A O 1
ATOM 679 N N . ALA A 1 85 ? 16.113 8.476 -12.842 1.00 98.00 85 ALA A N 1
ATOM 680 C CA . ALA A 1 85 ? 15.310 7.496 -12.114 1.00 98.00 85 ALA A CA 1
ATOM 681 C C . ALA A 1 85 ? 14.907 8.020 -10.727 1.00 98.00 85 ALA A C 1
ATOM 683 O O . ALA A 1 85 ? 13.752 7.872 -10.330 1.00 98.00 85 ALA A O 1
ATOM 684 N N . TRP A 1 86 ? 15.820 8.701 -10.023 1.00 98.44 86 TRP A N 1
ATOM 685 C CA . TRP A 1 86 ? 15.513 9.344 -8.743 1.00 98.44 86 TRP A CA 1
ATOM 686 C C . TRP A 1 86 ? 14.422 10.406 -8.867 1.00 98.44 86 TRP A C 1
ATOM 688 O O . TRP A 1 86 ? 13.479 10.387 -8.077 1.00 98.44 86 TRP A O 1
ATOM 698 N N . TYR A 1 87 ? 14.486 11.283 -9.872 1.00 98.31 87 TYR A N 1
ATOM 699 C CA . TYR A 1 87 ? 13.413 12.258 -10.101 1.00 98.31 87 TYR A CA 1
ATOM 700 C C . TYR A 1 87 ? 12.069 11.570 -10.369 1.00 98.31 87 TYR A C 1
ATOM 702 O O . TYR A 1 87 ? 11.059 11.956 -9.780 1.00 98.31 87 TYR A O 1
ATOM 710 N N . GLY A 1 88 ? 12.058 10.506 -11.180 1.00 98.19 88 GLY A N 1
ATOM 711 C CA . GLY A 1 88 ? 10.859 9.701 -11.430 1.00 98.19 88 GLY A CA 1
ATOM 712 C C . GLY A 1 88 ? 10.281 9.072 -10.156 1.00 98.19 88 GLY A C 1
ATOM 713 O O . GLY A 1 88 ? 9.077 9.176 -9.913 1.00 98.19 88 GLY A O 1
ATOM 714 N N . ILE A 1 89 ? 11.132 8.475 -9.313 1.00 98.50 89 ILE A N 1
ATOM 715 C CA . ILE A 1 89 ? 10.736 7.905 -8.015 1.00 98.50 89 ILE A CA 1
ATOM 716 C C . ILE A 1 89 ? 10.139 8.983 -7.109 1.00 98.50 89 ILE A C 1
ATOM 718 O O . ILE A 1 89 ? 9.073 8.763 -6.532 1.00 98.50 89 ILE A O 1
ATOM 722 N N . LEU A 1 90 ? 10.797 10.136 -6.974 1.00 98.62 90 LEU A N 1
ATOM 723 C CA . LEU A 1 90 ? 10.348 11.207 -6.085 1.00 98.62 90 LEU A CA 1
ATOM 724 C C . LEU A 1 90 ? 9.002 11.778 -6.537 1.00 98.62 90 LEU A C 1
ATOM 726 O O . LEU A 1 90 ? 8.085 11.869 -5.724 1.00 98.62 90 LEU A O 1
ATOM 730 N N . ILE A 1 91 ? 8.849 12.086 -7.829 1.00 98.50 91 ILE A N 1
ATOM 731 C CA . ILE A 1 91 ? 7.593 12.612 -8.386 1.00 98.50 91 ILE A CA 1
ATOM 732 C C . ILE A 1 91 ? 6.460 11.598 -8.204 1.00 98.50 91 ILE A C 1
ATOM 734 O O . ILE A 1 91 ? 5.412 11.942 -7.656 1.00 98.50 91 ILE A O 1
ATOM 738 N N . SER A 1 92 ? 6.681 10.339 -8.599 1.00 98.44 92 SER A N 1
ATOM 739 C CA . SER A 1 92 ? 5.697 9.262 -8.423 1.00 98.44 92 SER A CA 1
ATOM 740 C C . SER A 1 92 ? 5.307 9.096 -6.950 1.00 98.44 92 SER A C 1
ATOM 742 O O . SER A 1 92 ? 4.130 8.945 -6.632 1.00 98.44 92 SER A O 1
ATOM 744 N N . SER A 1 93 ? 6.272 9.212 -6.033 1.00 98.44 93 SER A N 1
ATOM 745 C CA . SER A 1 93 ? 6.033 9.06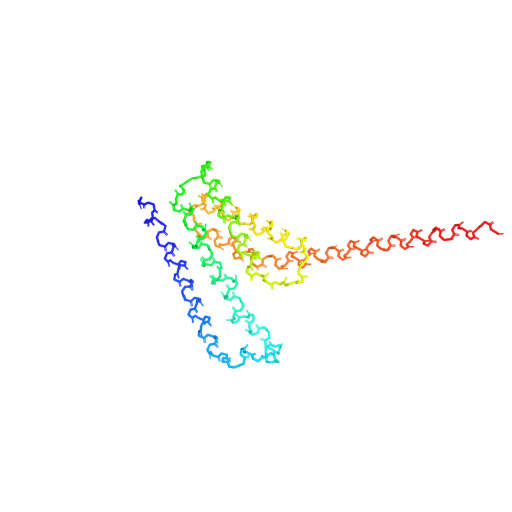5 -4.595 1.00 98.44 93 SER A CA 1
ATOM 746 C C . SER A 1 93 ? 5.270 10.220 -3.969 1.00 98.44 93 SER A C 1
ATOM 748 O O . SER A 1 93 ? 4.420 9.982 -3.111 1.00 98.44 93 SER A O 1
ATOM 750 N N . VAL A 1 94 ? 5.517 11.456 -4.408 1.00 98.50 94 VAL A N 1
ATOM 751 C CA . VAL A 1 94 ? 4.703 12.605 -3.993 1.00 98.50 94 VAL A CA 1
ATOM 752 C C . VAL A 1 94 ? 3.265 12.425 -4.472 1.00 98.50 94 VAL A C 1
ATOM 754 O O . VAL A 1 94 ? 2.347 12.536 -3.663 1.00 98.50 94 VAL A O 1
ATOM 757 N N . LEU A 1 95 ? 3.054 12.091 -5.750 1.00 98.31 95 LEU A N 1
ATOM 758 C CA . LEU A 1 95 ? 1.707 11.881 -6.298 1.00 98.31 95 LEU A CA 1
ATOM 759 C C . LEU A 1 95 ? 0.963 10.761 -5.563 1.00 98.31 95 LEU A C 1
ATOM 761 O O . LEU A 1 95 ? -0.192 10.935 -5.171 1.00 98.31 95 LEU A O 1
ATOM 765 N N . PHE A 1 96 ? 1.644 9.643 -5.318 1.00 97.94 96 PHE A N 1
ATOM 766 C CA . PHE A 1 96 ? 1.098 8.506 -4.588 1.00 97.94 96 PHE A CA 1
ATOM 767 C C . PHE A 1 96 ? 0.671 8.883 -3.161 1.00 97.94 96 PHE A C 1
ATOM 769 O O . PHE A 1 96 ? -0.454 8.592 -2.745 1.00 97.94 96 PHE A O 1
ATOM 776 N N . ALA A 1 97 ? 1.534 9.592 -2.427 1.00 96.88 97 ALA A N 1
ATOM 777 C CA . ALA A 1 97 ? 1.237 10.055 -1.074 1.00 96.88 97 ALA A CA 1
ATOM 778 C C . ALA A 1 97 ? 0.111 11.107 -1.039 1.00 96.88 97 ALA A C 1
ATOM 780 O O . ALA A 1 97 ? -0.711 11.092 -0.121 1.00 96.88 97 ALA A O 1
ATOM 781 N N . LEU A 1 98 ? 0.026 11.992 -2.039 1.00 96.38 98 LEU A N 1
ATOM 782 C CA . LEU A 1 98 ? -1.055 12.978 -2.150 1.00 96.38 98 LEU A CA 1
ATOM 783 C C . LEU A 1 98 ? -2.416 12.314 -2.393 1.00 96.38 98 LEU A C 1
ATOM 785 O O . LEU A 1 98 ? -3.388 12.675 -1.733 1.00 96.38 98 LEU A O 1
ATOM 789 N N . ILE A 1 99 ? -2.497 11.315 -3.274 1.00 96.25 99 ILE A N 1
ATOM 790 C CA . ILE A 1 99 ? -3.746 10.572 -3.519 1.00 96.25 99 ILE A CA 1
ATOM 791 C C . ILE A 1 99 ? -4.214 9.854 -2.244 1.00 96.25 99 ILE A C 1
ATOM 793 O O . ILE A 1 99 ? -5.403 9.874 -1.914 1.00 96.25 99 ILE A O 1
ATOM 797 N N . HIS A 1 100 ? -3.285 9.297 -1.468 1.00 93.50 100 HIS A N 1
ATOM 798 C CA . HIS A 1 100 ? -3.582 8.698 -0.162 1.00 93.50 100 HIS A CA 1
ATOM 799 C C . HIS A 1 100 ? -4.042 9.717 0.886 1.00 93.50 100 HIS A C 1
ATOM 801 O O . HIS A 1 100 ? -4.824 9.387 1.781 1.00 93.50 100 HIS A O 1
ATOM 807 N N . LEU A 1 101 ? -3.570 10.959 0.785 1.00 92.75 101 LEU A N 1
ATOM 808 C CA . LEU A 1 101 ? -4.000 12.042 1.659 1.00 92.75 101 LEU A CA 1
ATOM 809 C C . LEU A 1 101 ? -5.412 12.537 1.305 1.00 92.75 101 LEU A C 1
ATOM 811 O O . LEU A 1 101 ? -6.191 12.817 2.214 1.00 92.75 101 LEU A O 1
ATOM 815 N N . ILE A 1 102 ? -5.737 12.628 0.010 1.00 91.06 102 ILE A N 1
ATOM 816 C CA . ILE A 1 102 ? -7.022 13.142 -0.499 1.00 91.06 102 ILE A CA 1
ATOM 817 C C . ILE A 1 102 ? -8.142 12.104 -0.369 1.00 91.06 102 ILE A C 1
ATOM 819 O O . ILE A 1 102 ? -9.244 12.448 0.045 1.00 91.06 102 ILE A O 1
ATOM 823 N N . SER A 1 103 ? -7.867 10.834 -0.686 1.00 86.69 103 SER A N 1
ATOM 824 C CA . SER A 1 103 ? -8.866 9.748 -0.650 1.00 86.69 103 SER A CA 1
ATOM 825 C C . SER A 1 103 ? -9.446 9.488 0.742 1.00 86.69 103 SER A C 1
ATOM 827 O O . SER A 1 103 ? -10.489 8.853 0.877 1.00 86.69 103 SER A O 1
ATOM 829 N N . GLN A 1 104 ? -8.791 9.986 1.789 1.00 75.88 104 GLN A N 1
ATOM 830 C CA . GLN A 1 104 ? -9.249 9.856 3.162 1.00 75.88 104 GLN A CA 1
ATOM 831 C C . GLN A 1 104 ? -9.821 11.177 3.653 1.00 75.88 104 GLN A C 1
ATOM 833 O O . GLN A 1 104 ? -9.201 11.905 4.434 1.00 75.88 104 GLN A O 1
ATOM 838 N N . G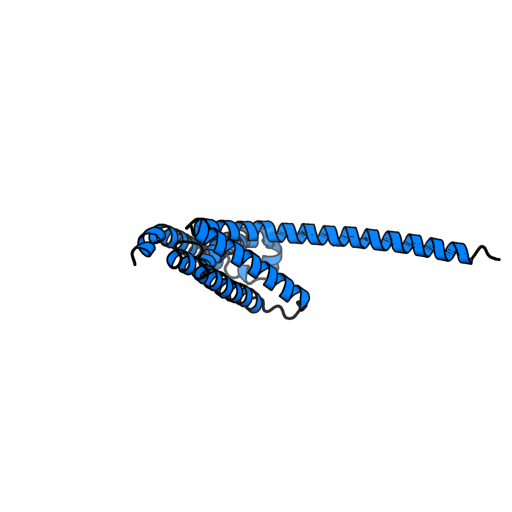LU A 1 105 ? -11.040 11.458 3.199 1.00 60.19 105 GLU A N 1
ATOM 839 C CA . GLU A 1 105 ? -11.849 12.609 3.592 1.00 60.19 105 GLU A CA 1
ATOM 840 C C . GLU A 1 105 ? -12.387 12.459 5.032 1.00 60.19 105 GLU A C 1
ATOM 842 O O . GLU A 1 105 ? -13.579 12.513 5.319 1.00 60.19 105 GLU A O 1
ATOM 847 N N . GLU A 1 106 ? -11.490 12.254 5.994 1.00 65.25 106 GLU A N 1
ATOM 848 C CA . GLU A 1 106 ? -11.838 12.256 7.408 1.00 65.25 106 GLU A CA 1
ATOM 849 C C . GLU A 1 106 ? -11.704 13.675 7.963 1.00 65.25 106 GLU A C 1
ATOM 851 O O . GLU A 1 106 ? -10.613 14.149 8.300 1.00 65.25 106 GLU A O 1
ATOM 856 N N . ARG A 1 107 ? -12.851 14.350 8.102 1.00 60.84 107 ARG A N 1
ATOM 857 C CA . ARG A 1 107 ? -12.972 15.732 8.608 1.00 60.84 107 ARG A CA 1
ATOM 858 C C . ARG A 1 107 ? -12.398 15.962 10.017 1.00 60.84 107 ARG A C 1
ATOM 860 O O . ARG A 1 107 ? -12.339 17.107 10.445 1.00 60.84 107 ARG A O 1
ATOM 867 N N . LYS A 1 108 ? -11.974 14.920 10.745 1.00 74.00 108 LYS A N 1
ATOM 868 C CA . LYS A 1 108 ? -11.576 15.002 12.167 1.00 74.00 108 LYS A CA 1
ATOM 869 C C . LYS A 1 108 ? -10.099 14.698 12.467 1.00 74.00 108 LYS A C 1
ATOM 871 O O . LYS A 1 108 ? -9.709 14.731 13.630 1.00 74.00 108 LYS A O 1
ATOM 876 N N . LYS A 1 109 ? -9.256 14.414 11.467 1.00 82.06 109 LYS A N 1
ATOM 877 C CA . LYS A 1 109 ? -7.824 14.128 11.698 1.00 82.06 109 LYS A CA 1
ATOM 878 C C . LYS A 1 109 ? -7.001 15.414 11.843 1.00 82.06 109 LYS A C 1
ATOM 880 O O . LYS A 1 109 ? -7.132 16.333 11.034 1.00 82.06 109 LYS A O 1
ATOM 885 N N . THR A 1 110 ? -6.121 15.453 12.846 1.00 88.88 110 THR A N 1
ATOM 886 C CA . THR A 1 110 ? -5.199 16.576 13.095 1.00 88.88 110 THR A CA 1
ATOM 887 C C . THR A 1 110 ? -4.187 16.741 11.954 1.00 88.88 110 THR A C 1
ATOM 889 O O . THR A 1 110 ? -3.891 15.790 11.222 1.00 88.88 110 THR A O 1
ATOM 892 N N . LEU A 1 111 ? -3.613 17.943 11.806 1.00 89.31 111 LEU A N 1
ATOM 893 C CA . LEU A 1 111 ? -2.555 18.204 10.819 1.00 89.31 111 LEU A CA 1
ATOM 894 C C . LEU A 1 111 ? -1.349 17.271 11.016 1.00 89.31 111 LEU A C 1
ATOM 896 O O . LEU A 1 111 ? -0.813 16.753 10.041 1.00 89.31 111 LEU A O 1
ATOM 900 N N . ALA A 1 112 ? -0.977 16.996 12.271 1.00 86.94 112 ALA A N 1
ATOM 901 C CA . ALA A 1 112 ? 0.108 16.078 12.611 1.00 86.94 112 ALA A CA 1
ATOM 902 C C . ALA A 1 112 ? -0.144 14.657 12.079 1.00 86.94 112 ALA A C 1
ATOM 904 O O . ALA A 1 112 ? 0.745 14.053 11.484 1.00 86.94 112 ALA A O 1
ATOM 905 N N . HIS A 1 113 ? -1.371 14.143 12.215 1.00 86.31 113 HIS A N 1
ATOM 906 C CA . HIS A 1 113 ? -1.736 12.822 11.695 1.00 86.31 113 HIS A CA 1
ATOM 907 C C . HIS A 1 113 ? -1.658 12.762 10.166 1.00 86.31 113 HIS A C 1
ATOM 909 O O . HIS A 1 113 ? -1.157 11.794 9.594 1.00 86.31 113 HIS A O 1
ATOM 915 N N . LYS A 1 114 ? -2.135 13.815 9.492 1.00 90.12 114 LYS A N 1
ATOM 916 C CA . LYS A 1 114 ? -2.045 13.956 8.031 1.00 90.12 114 LYS A CA 1
ATOM 917 C C . LYS A 1 114 ? -0.590 13.990 7.558 1.00 90.12 114 LYS A C 1
ATOM 919 O O . LYS A 1 114 ? -0.240 13.252 6.639 1.00 90.12 114 LYS A O 1
ATOM 924 N N . ALA A 1 115 ? 0.253 14.782 8.220 1.00 90.69 115 ALA A N 1
ATOM 925 C CA . ALA A 1 115 ? 1.676 14.890 7.915 1.00 90.69 115 ALA A CA 1
ATOM 926 C C . ALA A 1 115 ? 2.409 13.557 8.127 1.00 90.69 115 ALA A C 1
ATOM 928 O O . ALA A 1 115 ? 3.114 13.107 7.228 1.00 90.69 115 ALA A O 1
ATOM 929 N N . TYR A 1 116 ? 2.183 12.882 9.261 1.00 88.62 116 TYR A N 1
ATOM 930 C CA . TYR A 1 116 ? 2.764 11.564 9.534 1.00 88.62 116 TYR A CA 1
ATOM 931 C C . TYR A 1 116 ? 2.424 10.558 8.433 1.00 88.62 116 TYR A C 1
ATOM 933 O O . TYR A 1 116 ? 3.311 9.901 7.893 1.00 88.62 116 TYR A O 1
ATOM 941 N N . ARG A 1 117 ? 1.147 10.472 8.049 1.00 90.19 117 ARG A N 1
ATOM 942 C CA . ARG A 1 117 ? 0.709 9.558 6.988 1.00 90.19 117 ARG A CA 1
ATOM 943 C C . ARG A 1 117 ? 1.321 9.886 5.641 1.00 90.19 117 ARG A C 1
ATOM 945 O O . ARG A 1 117 ? 1.734 8.965 4.940 1.00 90.19 117 ARG A O 1
ATOM 952 N N . PHE A 1 118 ? 1.369 11.167 5.284 1.00 94.50 118 PHE A N 1
ATOM 953 C CA . PHE A 1 118 ? 2.007 11.604 4.051 1.00 94.50 118 PHE A CA 1
ATOM 954 C C . PHE A 1 118 ? 3.475 11.172 4.029 1.00 94.50 118 PHE A C 1
ATOM 956 O O . PHE A 1 118 ? 3.891 10.506 3.087 1.00 94.50 118 PHE A O 1
ATOM 963 N N . VAL A 1 119 ? 4.229 11.464 5.095 1.00 94.69 119 VAL A N 1
ATOM 964 C CA . VAL A 1 119 ? 5.650 11.102 5.208 1.00 94.69 119 VAL A CA 1
ATOM 965 C C . VAL A 1 119 ? 5.843 9.586 5.168 1.00 94.69 119 VAL A C 1
ATOM 967 O O . VAL A 1 119 ? 6.676 9.109 4.404 1.00 94.69 119 VAL A O 1
ATOM 970 N N . ALA A 1 120 ? 5.055 8.816 5.921 1.00 92.25 120 ALA A N 1
ATOM 971 C CA . ALA A 1 120 ? 5.153 7.357 5.934 1.00 92.25 120 ALA A CA 1
ATOM 972 C C . ALA A 1 120 ? 4.869 6.750 4.547 1.00 92.25 120 ALA A C 1
ATOM 974 O O . ALA A 1 120 ? 5.643 5.928 4.058 1.00 92.25 120 ALA A O 1
ATOM 975 N N . THR A 1 121 ? 3.802 7.207 3.884 1.00 95.25 121 THR A N 1
ATOM 976 C CA . THR A 1 121 ? 3.420 6.750 2.536 1.00 95.25 121 THR A CA 1
ATOM 977 C C . THR A 1 121 ? 4.470 7.150 1.500 1.00 95.25 121 THR A C 1
ATOM 979 O O . THR A 1 121 ? 4.837 6.350 0.642 1.00 95.25 121 THR A O 1
ATOM 982 N N . PHE A 1 122 ? 4.996 8.372 1.601 1.00 97.50 122 PHE A N 1
ATOM 983 C CA . PHE A 1 122 ? 6.051 8.877 0.731 1.00 97.50 122 PHE A CA 1
ATOM 984 C C . PHE A 1 122 ? 7.334 8.050 0.862 1.00 97.50 122 PHE A C 1
ATOM 986 O O . PHE A 1 122 ? 7.849 7.575 -0.147 1.00 97.50 122 PHE A O 1
ATOM 993 N N . VAL A 1 123 ? 7.823 7.820 2.085 1.00 96.75 123 VAL A N 1
ATOM 994 C CA . VAL A 1 123 ? 9.047 7.038 2.331 1.00 96.75 123 VAL A CA 1
ATOM 995 C C . VAL A 1 123 ? 8.891 5.609 1.819 1.00 96.75 123 VAL A C 1
ATOM 997 O O . VAL A 1 123 ? 9.763 5.124 1.099 1.00 96.75 123 VAL A O 1
ATOM 1000 N N . LEU A 1 124 ? 7.768 4.952 2.119 1.00 96.69 124 LEU A N 1
ATOM 1001 C CA . LEU A 1 124 ? 7.492 3.615 1.596 1.00 96.69 124 LEU A CA 1
ATOM 1002 C C . LEU A 1 124 ? 7.483 3.601 0.064 1.00 96.69 124 LEU A C 1
ATOM 1004 O O . LEU A 1 124 ? 8.073 2.715 -0.551 1.00 96.69 124 LEU A O 1
ATOM 1008 N N . SER A 1 125 ? 6.844 4.594 -0.551 1.00 97.94 125 SER A N 1
ATOM 1009 C CA . SER A 1 125 ? 6.778 4.719 -2.003 1.00 97.94 125 SER A CA 1
ATOM 1010 C C . SER A 1 125 ? 8.161 4.907 -2.633 1.00 97.94 125 SER A C 1
ATOM 1012 O O . SER A 1 125 ? 8.449 4.301 -3.668 1.00 97.94 125 SER A O 1
ATOM 1014 N N . VAL A 1 126 ? 9.039 5.684 -1.989 1.00 98.50 126 VAL A N 1
ATOM 1015 C CA . VAL A 1 126 ? 10.434 5.846 -2.418 1.00 98.50 126 VAL A CA 1
ATOM 1016 C C . VAL A 1 126 ? 11.174 4.511 -2.348 1.00 98.50 126 VAL A C 1
ATOM 1018 O O . VAL A 1 126 ? 11.834 4.140 -3.317 1.00 98.50 126 VAL A O 1
ATOM 1021 N N . LEU A 1 127 ? 11.028 3.760 -1.251 1.00 98.31 127 LEU A N 1
ATOM 1022 C CA . LEU A 1 127 ? 11.654 2.443 -1.094 1.00 98.31 127 LEU A CA 1
ATOM 1023 C C . LEU A 1 127 ? 11.145 1.441 -2.139 1.00 98.31 127 LEU A C 1
ATOM 1025 O O . LEU A 1 127 ? 11.949 0.777 -2.792 1.00 98.31 127 LEU A O 1
ATOM 1029 N N . ALA A 1 128 ? 9.829 1.362 -2.346 1.00 98.19 128 ALA A N 1
ATOM 1030 C CA . ALA A 1 128 ? 9.224 0.477 -3.339 1.00 98.19 128 ALA A CA 1
ATOM 1031 C C . ALA A 1 128 ? 9.678 0.822 -4.768 1.00 98.19 128 ALA A C 1
ATOM 1033 O O . ALA A 1 128 ? 9.971 -0.083 -5.553 1.00 98.19 128 ALA A O 1
ATOM 1034 N N . GLY A 1 129 ? 9.787 2.114 -5.097 1.00 98.25 129 GLY A N 1
ATOM 1035 C CA . GLY A 1 129 ? 10.324 2.584 -6.375 1.00 98.25 129 GLY A CA 1
ATOM 1036 C C . GLY A 1 129 ? 11.806 2.252 -6.553 1.00 98.25 129 GLY A C 1
ATOM 1037 O O . GLY A 1 129 ? 12.186 1.689 -7.578 1.00 98.25 129 GLY A O 1
ATOM 1038 N N . TYR A 1 130 ? 12.627 2.534 -5.539 1.00 98.62 130 TYR A N 1
ATOM 1039 C CA . TYR A 1 130 ? 14.058 2.227 -5.540 1.00 98.62 130 TYR A CA 1
ATOM 1040 C C . TYR A 1 130 ? 14.316 0.729 -5.735 1.00 98.62 130 TYR A C 1
ATOM 1042 O O . TYR A 1 130 ? 14.988 0.334 -6.688 1.00 98.62 130 TYR A O 1
ATOM 1050 N N . TYR A 1 131 ? 13.737 -0.123 -4.884 1.00 98.50 131 TYR A N 1
ATOM 1051 C CA . TYR A 1 131 ? 13.945 -1.567 -4.970 1.00 98.50 131 TYR A CA 1
ATOM 1052 C C . TYR A 1 131 ? 13.293 -2.189 -6.208 1.00 98.50 131 TYR A C 1
ATOM 1054 O O . TYR A 1 131 ? 13.812 -3.185 -6.710 1.00 98.50 131 TYR A O 1
ATOM 1062 N N . GLY A 1 132 ? 12.214 -1.605 -6.735 1.00 98.25 132 GLY A N 1
ATOM 1063 C CA . GLY A 1 132 ? 11.616 -2.030 -8.002 1.00 98.25 132 GLY A CA 1
ATOM 1064 C C . GLY A 1 132 ? 12.560 -1.837 -9.187 1.00 98.25 132 GLY A C 1
ATOM 1065 O O . GLY A 1 132 ? 12.712 -2.745 -10.004 1.00 98.25 132 GLY A O 1
ATOM 1066 N N . ILE A 1 133 ? 13.237 -0.683 -9.260 1.00 98.19 133 ILE A N 1
ATOM 1067 C CA . ILE A 1 133 ? 14.224 -0.400 -10.312 1.00 98.19 133 ILE A CA 1
ATOM 1068 C C . ILE A 1 133 ? 15.503 -1.210 -10.083 1.00 98.19 133 ILE A C 1
ATOM 1070 O O . ILE A 1 133 ? 15.996 -1.819 -11.024 1.00 98.19 133 ILE A O 1
ATOM 1074 N N . VAL A 1 134 ? 16.040 -1.274 -8.863 1.00 98.19 134 VAL A N 1
ATOM 1075 C CA . VAL A 1 134 ? 17.282 -2.028 -8.598 1.00 98.19 134 VAL A CA 1
ATOM 1076 C C . VAL A 1 134 ? 17.125 -3.515 -8.923 1.00 98.19 134 VAL A C 1
ATOM 1078 O O . VAL A 1 134 ? 17.996 -4.087 -9.569 1.00 98.19 134 VAL A O 1
ATOM 1081 N N . ASN A 1 135 ? 16.005 -4.130 -8.534 1.00 98.00 135 ASN A N 1
ATOM 1082 C CA . ASN A 1 135 ? 15.752 -5.551 -8.796 1.00 98.00 135 ASN A CA 1
ATOM 1083 C C . ASN A 1 135 ? 15.083 -5.814 -10.150 1.00 98.00 135 ASN A C 1
ATOM 1085 O O . ASN A 1 135 ? 14.828 -6.970 -10.478 1.00 98.00 135 ASN A O 1
ATOM 1089 N N . GLN A 1 136 ? 14.759 -4.760 -10.910 1.00 97.81 136 GLN A N 1
ATOM 1090 C CA . GLN A 1 136 ? 14.034 -4.842 -12.182 1.00 97.81 136 GLN A CA 1
ATOM 1091 C C . GLN A 1 136 ? 12.796 -5.754 -12.067 1.00 97.81 136 GLN A C 1
ATOM 1093 O O . GLN A 1 136 ? 12.572 -6.647 -12.882 1.00 97.81 136 GLN A O 1
ATOM 1098 N N . SER A 1 137 ? 12.002 -5.572 -11.009 1.00 98.00 137 SER A N 1
ATOM 1099 C CA . SER A 1 137 ? 10.909 -6.488 -10.675 1.00 98.00 137 SER A CA 1
ATOM 1100 C C . SER A 1 137 ? 9.744 -5.768 -10.012 1.00 98.00 137 SER A C 1
ATOM 1102 O O . SER A 1 137 ? 9.857 -5.247 -8.902 1.00 98.00 137 SER A O 1
ATOM 1104 N N . ILE A 1 138 ? 8.583 -5.798 -10.673 1.00 98.25 138 ILE A N 1
ATOM 1105 C CA . ILE A 1 138 ? 7.329 -5.281 -10.107 1.00 98.25 138 ILE A CA 1
ATOM 1106 C C . ILE A 1 138 ? 6.869 -6.103 -8.895 1.00 98.25 138 ILE A C 1
ATOM 1108 O O . ILE A 1 138 ? 6.231 -5.569 -7.993 1.00 98.25 138 ILE A O 1
ATOM 1112 N N . TRP A 1 139 ? 7.251 -7.384 -8.829 1.00 98.50 139 TRP A N 1
ATOM 1113 C CA . TRP A 1 139 ? 6.950 -8.257 -7.694 1.00 98.50 139 TRP A CA 1
ATOM 1114 C C . TRP A 1 139 ? 7.661 -7.812 -6.423 1.00 98.50 139 TRP A C 1
ATOM 1116 O O . TRP A 1 139 ? 7.111 -7.972 -5.337 1.00 98.50 139 TRP A O 1
ATOM 1126 N N . THR A 1 140 ? 8.852 -7.221 -6.544 1.00 98.38 140 THR A N 1
ATOM 1127 C CA . THR A 1 140 ? 9.553 -6.649 -5.394 1.00 98.38 140 THR A CA 1
ATOM 1128 C C . THR A 1 140 ? 8.765 -5.481 -4.812 1.00 98.38 140 THR A C 1
ATOM 1130 O O . THR A 1 140 ? 8.520 -5.456 -3.607 1.00 98.38 140 THR A O 1
ATOM 1133 N N . SER A 1 141 ? 8.317 -4.542 -5.648 1.00 98.00 141 SER A N 1
ATOM 1134 C CA . SER A 1 141 ? 7.531 -3.395 -5.184 1.00 98.00 141 SER A CA 1
ATOM 1135 C C . SER A 1 141 ? 6.162 -3.823 -4.634 1.00 98.00 141 SER A C 1
ATOM 1137 O O . SER A 1 141 ? 5.797 -3.413 -3.533 1.00 98.00 141 SER A O 1
ATOM 1139 N N . PHE A 1 142 ? 5.473 -4.752 -5.310 1.00 98.56 142 PHE A N 1
ATOM 1140 C CA . PHE 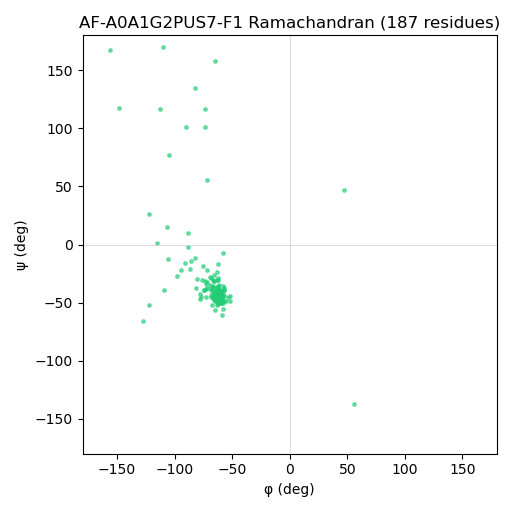A 1 142 ? 4.236 -5.368 -4.816 1.00 98.56 142 PHE A CA 1
ATOM 1141 C C . PHE A 1 142 ? 4.424 -6.078 -3.472 1.00 98.56 142 PHE A C 1
ATOM 1143 O O . PHE A 1 142 ? 3.641 -5.862 -2.551 1.00 98.56 142 PHE A O 1
ATOM 1150 N N . GLY A 1 143 ? 5.488 -6.865 -3.311 1.00 98.25 143 GLY A N 1
ATOM 1151 C CA . GLY A 1 143 ? 5.798 -7.540 -2.052 1.00 98.25 143 GLY A CA 1
ATOM 1152 C C . GLY A 1 143 ? 6.051 -6.563 -0.903 1.00 98.25 143 GLY A C 1
ATOM 1153 O O . GLY A 1 143 ? 5.500 -6.750 0.180 1.00 98.25 143 GLY A O 1
ATOM 1154 N N . ILE A 1 144 ? 6.819 -5.491 -1.143 1.00 97.94 144 ILE A N 1
ATOM 1155 C CA . ILE A 1 144 ? 7.046 -4.414 -0.160 1.00 97.94 144 ILE A CA 1
ATOM 1156 C C . ILE A 1 144 ? 5.716 -3.779 0.255 1.00 97.94 144 ILE A C 1
ATOM 1158 O O . ILE A 1 144 ? 5.475 -3.572 1.444 1.00 97.94 144 ILE A O 1
ATOM 1162 N N . HIS A 1 145 ? 4.844 -3.503 -0.712 1.00 97.94 145 HIS A N 1
ATOM 1163 C CA . HIS A 1 145 ? 3.542 -2.899 -0.466 1.00 97.94 145 HIS A CA 1
ATOM 1164 C C . HIS A 1 145 ? 2.648 -3.808 0.390 1.00 97.94 145 HIS A C 1
ATOM 1166 O O . HIS A 1 145 ? 2.154 -3.393 1.440 1.00 97.94 145 HIS A O 1
ATOM 1172 N N . VAL A 1 146 ? 2.487 -5.074 -0.002 1.00 97.56 146 VAL A N 1
ATOM 1173 C CA . VAL A 1 146 ? 1.691 -6.047 0.759 1.00 97.56 146 VAL A CA 1
ATOM 1174 C C . VAL A 1 146 ? 2.258 -6.239 2.166 1.00 97.56 146 VAL A C 1
ATOM 1176 O O . VAL A 1 146 ? 1.503 -6.215 3.140 1.00 97.56 146 VAL A O 1
ATOM 1179 N N . ALA A 1 147 ? 3.582 -6.364 2.297 1.00 97.12 147 ALA A N 1
ATOM 1180 C CA . ALA A 1 147 ? 4.243 -6.486 3.591 1.00 97.12 147 ALA A CA 1
ATOM 1181 C C . ALA A 1 147 ? 3.980 -5.263 4.478 1.00 97.12 147 ALA A C 1
ATOM 1183 O O . ALA A 1 147 ? 3.652 -5.420 5.653 1.00 97.12 147 ALA A O 1
ATOM 1184 N N . TRP A 1 148 ? 4.046 -4.050 3.924 1.00 95.62 148 TRP A N 1
ATOM 1185 C CA . TRP A 1 148 ? 3.706 -2.837 4.662 1.00 95.62 148 TRP A CA 1
ATOM 1186 C C . TRP A 1 148 ? 2.254 -2.834 5.130 1.00 95.62 148 TRP A C 1
ATOM 1188 O O . TRP A 1 148 ? 1.986 -2.510 6.284 1.00 95.62 148 TRP A O 1
ATOM 1198 N N . ASN A 1 149 ? 1.319 -3.264 4.287 1.00 94.50 149 ASN A N 1
ATOM 1199 C CA . ASN A 1 149 ? -0.089 -3.346 4.662 1.00 94.50 149 ASN A CA 1
ATOM 1200 C C . ASN A 1 149 ? -0.327 -4.335 5.816 1.00 94.50 149 ASN A C 1
ATOM 1202 O O . ASN A 1 149 ? -1.226 -4.125 6.632 1.00 94.50 149 ASN A O 1
ATOM 1206 N N . ILE A 1 150 ? 0.483 -5.388 5.931 1.00 93.44 150 ILE A N 1
ATOM 1207 C CA . ILE A 1 150 ? 0.426 -6.340 7.051 1.00 93.44 150 ILE A CA 1
ATOM 1208 C C . ILE A 1 150 ? 1.085 -5.751 8.307 1.00 93.44 150 ILE A C 1
ATOM 1210 O O . ILE A 1 150 ? 0.538 -5.844 9.406 1.00 93.44 150 ILE A O 1
ATOM 1214 N N . ILE A 1 151 ? 2.259 -5.142 8.150 1.00 93.56 151 ILE A N 1
ATOM 1215 C CA . ILE A 1 151 ? 3.123 -4.725 9.259 1.00 93.56 151 ILE A CA 1
ATOM 1216 C C . ILE A 1 151 ? 2.675 -3.387 9.863 1.00 93.56 151 ILE A C 1
ATOM 1218 O O . ILE A 1 151 ? 2.732 -3.220 11.079 1.00 93.56 151 ILE A O 1
ATOM 1222 N N . ALA A 1 152 ? 2.211 -2.431 9.058 1.00 89.75 152 ALA A N 1
ATOM 1223 C CA . ALA A 1 152 ? 1.907 -1.075 9.514 1.00 89.75 152 ALA A CA 1
ATOM 1224 C C . ALA A 1 152 ? 0.837 -1.015 10.621 1.00 89.75 152 ALA A C 1
ATOM 1226 O O . ALA A 1 152 ? 1.064 -0.297 11.598 1.00 89.75 152 ALA A O 1
ATOM 1227 N N . PRO A 1 153 ? -0.281 -1.773 10.562 1.00 87.00 153 PRO A N 1
ATOM 1228 C CA . PRO A 1 153 ? -1.230 -1.830 11.674 1.00 87.00 153 PRO A CA 1
ATOM 1229 C C . PRO A 1 153 ? -0.594 -2.354 12.969 1.00 87.00 153 PRO A C 1
ATOM 1231 O O . PRO A 1 153 ? -0.844 -1.806 14.042 1.00 87.00 153 PRO A O 1
ATOM 1234 N N . ALA A 1 154 ? 0.268 -3.373 12.872 1.00 88.69 154 ALA A N 1
ATOM 1235 C CA . ALA A 1 154 ? 0.967 -3.937 14.024 1.00 88.69 154 ALA A CA 1
ATOM 1236 C C . ALA A 1 154 ? 1.993 -2.951 14.608 1.00 88.69 154 ALA A C 1
ATOM 1238 O O . ALA A 1 154 ? 2.039 -2.763 15.822 1.00 88.69 154 ALA A O 1
ATOM 1239 N N . LEU A 1 155 ? 2.770 -2.269 13.761 1.00 86.38 155 LEU A N 1
ATOM 1240 C CA . LEU A 1 155 ? 3.708 -1.231 14.199 1.00 86.38 155 LEU A CA 1
ATOM 1241 C C . LEU A 1 155 ? 2.991 -0.062 14.870 1.00 86.38 155 LEU A C 1
ATOM 1243 O O . LEU A 1 155 ? 3.461 0.419 15.898 1.00 86.38 155 LEU A O 1
ATOM 1247 N N . LEU A 1 156 ? 1.852 0.373 14.324 1.00 82.62 156 LEU A N 1
ATOM 1248 C CA . LEU A 1 156 ? 1.047 1.428 14.933 1.00 82.62 156 LEU A CA 1
ATOM 1249 C C . LEU A 1 156 ? 0.571 1.009 16.327 1.00 82.62 156 LEU A C 1
ATOM 1251 O O . LEU A 1 156 ? 0.717 1.778 17.273 1.00 82.62 156 LEU A O 1
ATOM 1255 N N . PHE A 1 157 ? 0.069 -0.220 16.465 1.00 84.25 157 PHE A N 1
ATOM 1256 C CA . PHE A 1 157 ? -0.351 -0.771 17.751 1.00 84.25 157 PHE A CA 1
ATOM 1257 C C . PHE A 1 157 ? 0.803 -0.816 18.766 1.00 84.25 157 PHE A C 1
ATOM 1259 O O . PHE A 1 157 ? 0.666 -0.291 19.871 1.00 84.25 157 PHE A O 1
ATOM 1266 N N . ILE A 1 158 ? 1.961 -1.365 18.379 1.00 89.38 158 ILE A N 1
ATOM 1267 C CA . ILE A 1 158 ? 3.161 -1.432 19.231 1.00 89.38 158 ILE A CA 1
ATOM 1268 C C . ILE A 1 158 ? 3.611 -0.026 19.648 1.00 89.38 158 ILE A C 1
ATOM 1270 O O . ILE A 1 158 ? 3.905 0.213 20.819 1.00 89.38 158 ILE A O 1
ATOM 1274 N N . PHE A 1 159 ? 3.632 0.921 18.711 1.00 83.94 159 PHE A N 1
ATOM 1275 C CA . PHE A 1 159 ? 4.023 2.300 18.983 1.00 83.94 159 PHE A CA 1
ATOM 1276 C C . PHE A 1 159 ? 3.052 2.995 19.947 1.00 83.94 159 PHE A C 1
ATOM 1278 O O . PHE A 1 159 ? 3.489 3.655 20.889 1.00 83.94 159 PHE A O 1
ATOM 1285 N N . THR A 1 160 ? 1.740 2.814 19.772 1.00 80.06 160 THR A N 1
ATOM 1286 C CA . THR A 1 160 ? 0.734 3.340 20.707 1.00 80.06 160 THR A CA 1
ATOM 1287 C C . THR A 1 160 ? 0.904 2.754 22.108 1.00 80.06 160 THR A C 1
ATOM 1289 O O . THR A 1 160 ? 0.877 3.508 23.080 1.00 80.06 160 THR A O 1
ATOM 1292 N N . LEU A 1 161 ? 1.145 1.444 22.231 1.00 90.88 161 LEU A N 1
ATOM 1293 C CA . LEU A 1 161 ? 1.422 0.817 23.527 1.00 90.88 161 LEU A CA 1
ATOM 1294 C C . LEU A 1 161 ? 2.669 1.407 24.194 1.00 90.88 161 LEU A C 1
ATOM 1296 O O . LEU A 1 161 ? 2.632 1.728 25.382 1.00 90.88 161 LEU A O 1
ATOM 1300 N N . LEU A 1 162 ? 3.747 1.606 23.434 1.00 92.81 162 LEU A N 1
ATOM 1301 C CA . LEU A 1 162 ? 4.976 2.210 23.945 1.00 92.81 162 LEU A CA 1
ATOM 1302 C C . LEU A 1 162 ? 4.733 3.629 24.483 1.00 92.81 162 LEU A C 1
ATOM 1304 O O . LEU A 1 162 ? 5.202 3.960 25.571 1.00 92.81 162 LEU A O 1
ATOM 1308 N N . LEU A 1 163 ? 3.969 4.454 23.759 1.00 88.81 163 LEU A N 1
ATOM 1309 C CA . LEU A 1 163 ? 3.624 5.807 24.206 1.00 88.81 163 LEU A CA 1
ATOM 1310 C C . LEU A 1 163 ? 2.809 5.801 25.502 1.00 88.81 163 LEU A C 1
ATOM 1312 O O . LEU A 1 163 ? 3.069 6.622 26.380 1.00 88.81 163 LEU A O 1
ATOM 1316 N N . ILE A 1 164 ? 1.864 4.869 25.646 1.00 92.94 164 ILE A N 1
ATOM 1317 C CA . ILE A 1 164 ? 1.084 4.708 26.880 1.00 92.94 164 ILE A CA 1
ATOM 1318 C C . ILE A 1 164 ? 2.014 4.348 28.045 1.00 92.94 164 ILE A C 1
ATOM 1320 O O . ILE A 1 164 ? 1.944 4.980 29.099 1.00 92.94 164 ILE A O 1
ATOM 1324 N N . VAL A 1 165 ? 2.929 3.393 27.852 1.00 97.06 165 VAL A N 1
ATOM 1325 C CA . VAL A 1 165 ? 3.902 2.998 28.885 1.00 97.06 165 VAL A CA 1
ATOM 1326 C C . VAL A 1 165 ? 4.777 4.185 29.295 1.00 97.06 165 VAL A C 1
ATOM 1328 O O . VAL A 1 165 ? 4.880 4.482 30.485 1.00 97.06 165 VAL A O 1
ATOM 1331 N N . ILE A 1 166 ? 5.341 4.920 28.333 1.00 96.06 166 ILE A N 1
ATOM 1332 C CA . ILE A 1 166 ? 6.165 6.107 28.610 1.00 96.06 166 ILE A CA 1
ATOM 1333 C C . ILE A 1 166 ? 5.359 7.166 29.371 1.00 96.06 166 ILE A C 1
ATOM 1335 O O . ILE A 1 166 ? 5.831 7.690 30.379 1.00 96.06 166 ILE A O 1
ATOM 1339 N N . TYR A 1 167 ? 4.134 7.455 28.929 1.00 95.38 167 TYR A N 1
ATOM 1340 C CA . TYR A 1 167 ? 3.261 8.425 29.585 1.00 95.38 167 TYR A CA 1
ATOM 1341 C C . TYR A 1 167 ? 2.968 8.035 31.040 1.00 95.38 167 TYR A C 1
ATOM 1343 O O . TYR A 1 167 ? 3.146 8.850 31.943 1.00 95.38 167 TYR A O 1
ATOM 1351 N N . THR A 1 168 ? 2.590 6.777 31.290 1.00 97.00 168 THR A N 1
ATOM 1352 C CA . THR A 1 168 ? 2.324 6.294 32.656 1.00 97.00 168 THR A CA 1
ATOM 1353 C C . THR A 1 168 ? 3.564 6.355 33.551 1.00 97.00 168 THR A C 1
ATOM 1355 O O . THR A 1 168 ? 3.452 6.738 34.716 1.00 97.00 168 THR A O 1
ATOM 1358 N N . ALA A 1 169 ? 4.753 6.064 33.013 1.00 97.69 169 ALA A N 1
ATOM 1359 C CA . ALA A 1 169 ? 6.010 6.193 33.745 1.00 97.69 169 ALA A CA 1
ATOM 1360 C C . ALA A 1 169 ? 6.312 7.655 34.119 1.00 97.69 169 ALA A C 1
ATOM 1362 O O . ALA A 1 169 ? 6.656 7.932 35.269 1.00 97.69 169 ALA A O 1
ATOM 1363 N N . ILE A 1 170 ? 6.130 8.594 33.182 1.00 97.56 170 ILE A N 1
ATOM 1364 C CA . ILE A 1 170 ? 6.310 10.034 33.430 1.00 97.56 170 ILE A CA 1
ATOM 1365 C C . ILE A 1 170 ? 5.339 10.518 34.510 1.00 97.56 170 ILE A C 1
ATOM 1367 O O . ILE A 1 170 ? 5.766 11.181 35.454 1.00 97.56 170 ILE A O 1
ATOM 1371 N N . MET A 1 171 ? 4.057 10.154 34.411 1.00 97.44 171 MET A N 1
ATOM 1372 C CA . MET A 1 171 ? 3.048 10.542 35.402 1.00 97.44 171 MET A CA 1
ATOM 1373 C C . MET A 1 171 ? 3.359 9.964 36.788 1.00 97.44 171 MET A C 1
ATOM 1375 O O . MET A 1 171 ? 3.293 10.682 37.780 1.00 97.44 171 MET A O 1
ATOM 1379 N N . SER A 1 172 ? 3.798 8.703 36.864 1.00 97.25 172 SER A N 1
ATOM 1380 C CA . SER A 1 172 ? 4.198 8.084 38.134 1.00 97.25 172 SER A CA 1
ATOM 1381 C C . SER A 1 172 ? 5.401 8.783 38.778 1.00 97.25 172 SER A C 1
ATOM 1383 O O . SER A 1 172 ? 5.429 8.978 39.995 1.00 97.25 172 SER A O 1
ATOM 1385 N N . LEU A 1 173 ? 6.399 9.175 37.979 1.00 97.44 173 LEU A N 1
ATOM 1386 C CA . LEU A 1 173 ? 7.550 9.938 38.469 1.00 97.44 173 LEU A CA 1
ATOM 1387 C C . LEU A 1 173 ? 7.135 11.333 38.945 1.00 97.44 173 LEU A C 1
ATOM 1389 O O . LEU A 1 173 ? 7.559 11.756 40.018 1.00 97.44 173 LEU A O 1
ATOM 1393 N N . TRP A 1 174 ? 6.275 12.012 38.187 1.00 97.38 174 TRP A N 1
ATOM 1394 C CA . TRP A 1 174 ? 5.751 13.328 38.541 1.00 97.38 174 TRP A CA 1
ATOM 1395 C C . TRP A 1 174 ? 5.000 13.312 39.873 1.00 97.38 174 TRP A C 1
ATOM 1397 O O . TRP A 1 174 ? 5.275 14.142 40.744 1.00 97.38 174 TRP A O 1
ATOM 1407 N N . ASP A 1 175 ? 4.110 12.337 40.063 1.00 97.12 175 ASP A N 1
ATOM 1408 C CA . ASP A 1 175 ? 3.352 12.182 41.303 1.00 97.12 175 ASP A CA 1
ATOM 1409 C C . ASP A 1 175 ? 4.288 11.967 42.492 1.00 97.12 175 ASP A C 1
ATOM 1411 O O . ASP A 1 175 ? 4.153 12.662 43.501 1.00 97.12 175 ASP A O 1
ATOM 1415 N N . LYS A 1 176 ? 5.302 11.097 42.347 1.00 96.00 176 LYS A N 1
ATOM 1416 C CA . LYS A 1 176 ? 6.333 10.878 43.376 1.00 96.00 176 LYS A CA 1
ATOM 1417 C C . LYS A 1 176 ? 7.064 12.172 43.734 1.00 96.00 176 LYS A C 1
ATOM 1419 O O . LYS A 1 176 ? 7.173 12.501 44.920 1.00 96.00 176 LYS A O 1
ATOM 1424 N N . THR A 1 177 ? 7.521 12.929 42.735 1.00 96.00 177 THR A N 1
ATOM 1425 C CA . THR A 1 177 ? 8.197 14.219 42.940 1.00 96.00 177 THR A CA 1
ATOM 1426 C C . THR A 1 177 ? 7.287 15.222 43.650 1.00 96.00 177 THR A C 1
ATOM 1428 O O . THR A 1 177 ? 7.719 15.876 44.600 1.00 96.00 177 THR A O 1
ATOM 1431 N N . MET A 1 178 ? 6.013 15.304 43.264 1.00 96.00 178 MET A N 1
ATOM 1432 C CA . MET A 1 178 ? 5.050 16.214 43.886 1.00 96.00 178 MET A CA 1
ATOM 1433 C C . MET A 1 178 ? 4.699 15.821 45.321 1.00 96.00 178 MET A C 1
ATOM 1435 O O . MET A 1 178 ? 4.584 16.702 46.177 1.00 96.00 178 MET A O 1
ATOM 1439 N N . THR A 1 179 ? 4.578 14.527 45.629 1.00 94.94 179 THR A N 1
ATOM 1440 C CA . THR A 1 179 ? 4.425 14.074 47.020 1.00 94.94 179 THR A CA 1
ATOM 1441 C C . THR A 1 179 ? 5.646 14.411 47.868 1.00 94.94 179 THR A C 1
ATOM 1443 O O . THR A 1 179 ? 5.472 14.954 48.958 1.00 94.94 179 THR A O 1
ATOM 1446 N N . SER A 1 180 ? 6.864 14.193 47.356 1.00 93.44 180 SER A N 1
ATOM 1447 C CA . SER A 1 180 ? 8.104 14.531 48.070 1.00 93.44 180 SER A CA 1
ATOM 1448 C C . SER A 1 180 ? 8.240 16.033 48.327 1.00 93.44 180 SER A C 1
ATOM 1450 O O . SER A 1 180 ? 8.744 16.449 49.370 1.00 93.44 180 SER A O 1
ATOM 1452 N N . PHE A 1 181 ? 7.798 16.859 47.380 1.00 93.31 181 PHE A N 1
ATOM 1453 C CA . PHE A 1 181 ? 7.821 18.310 47.516 1.00 93.31 181 PHE A CA 1
ATOM 1454 C C . PHE A 1 181 ? 6.767 18.827 48.504 1.00 93.31 181 PHE A C 1
ATOM 1456 O O . PHE A 1 181 ? 7.000 19.805 49.210 1.00 93.31 181 PHE A O 1
ATOM 1463 N N . LYS A 1 182 ? 5.603 18.173 48.586 1.00 92.56 182 LYS A N 1
ATOM 1464 C CA . LYS A 1 182 ? 4.600 18.494 49.608 1.00 92.56 182 LYS A CA 1
ATOM 1465 C C . LYS A 1 182 ? 5.093 18.107 51.001 1.00 92.56 182 LYS A C 1
ATOM 1467 O O . LYS A 1 182 ? 4.987 18.929 51.905 1.00 92.56 182 LYS A O 1
ATOM 1472 N N . SER A 1 183 ? 5.672 16.916 51.179 1.00 92.75 183 SER A N 1
ATOM 1473 C CA . SER A 1 183 ? 6.144 16.456 52.494 1.00 92.75 183 SER A CA 1
ATOM 1474 C C . SER A 1 183 ? 7.241 17.344 53.089 1.00 92.75 183 SER A C 1
ATOM 1476 O O . SER A 1 183 ? 7.231 17.568 54.294 1.00 92.75 183 SER A O 1
ATOM 1478 N N . SER A 1 184 ? 8.139 17.907 52.271 1.00 92.31 184 SER A N 1
ATOM 1479 C CA . SER A 1 184 ? 9.204 18.799 52.760 1.00 92.31 184 SER A CA 1
ATOM 1480 C C . SER A 1 184 ? 8.711 20.177 53.218 1.00 92.31 184 SER A C 1
ATOM 1482 O O . SER A 1 184 ? 9.384 20.825 54.016 1.00 92.31 184 SER A O 1
ATOM 1484 N N . ARG A 1 185 ? 7.539 20.642 52.759 1.00 90.06 185 ARG A N 1
ATOM 1485 C CA . ARG A 1 185 ? 6.953 21.903 53.248 1.00 90.06 185 ARG A CA 1
ATOM 1486 C C . ARG A 1 185 ? 6.319 21.773 54.630 1.00 90.06 185 ARG A C 1
ATOM 1488 O O . ARG A 1 185 ? 6.299 22.752 55.364 1.00 90.06 185 ARG A O 1
ATOM 1495 N N . TYR A 1 186 ? 5.787 20.601 54.978 1.00 89.69 186 TYR A N 1
ATOM 1496 C CA . TYR A 1 186 ? 5.089 20.402 56.253 1.00 89.69 186 TYR A CA 1
ATOM 1497 C C . TYR A 1 186 ? 6.029 20.128 57.435 1.00 89.69 186 TYR A C 1
ATOM 1499 O O . TYR A 1 186 ? 5.585 20.197 58.572 1.00 89.69 186 TYR A O 1
ATOM 1507 N N . SER A 1 187 ? 7.315 19.855 57.198 1.00 82.69 187 SER A N 1
ATOM 1508 C CA . SER A 1 187 ? 8.300 19.552 58.248 1.00 82.69 187 SER A CA 1
ATOM 1509 C C . SER A 1 187 ? 9.013 20.780 58.843 1.00 82.69 187 SER A C 1
ATOM 1511 O O . SER A 1 187 ? 10.006 20.610 59.541 1.00 82.69 187 SER A O 1
ATOM 1513 N N . ILE A 1 188 ? 8.571 22.006 58.535 1.00 82.81 188 ILE A N 1
ATOM 1514 C CA . ILE A 1 188 ? 9.189 23.272 59.002 1.00 82.81 188 ILE A CA 1
ATOM 1515 C C . ILE A 1 188 ? 8.325 23.958 60.093 1.00 82.81 188 ILE A C 1
ATOM 1517 O O . ILE A 1 188 ? 8.532 25.119 60.435 1.00 82.81 188 ILE A O 1
ATOM 1521 N N . HIS A 1 189 ? 7.364 23.239 60.676 1.00 66.62 189 HIS A N 1
ATOM 1522 C CA . HIS A 1 189 ? 6.552 23.686 61.814 1.00 66.62 189 HIS A CA 1
ATOM 1523 C C . HIS A 1 189 ? 6.710 22.723 62.985 1.00 66.62 189 HIS A C 1
ATOM 1525 O O . HIS A 1 189 ? 6.725 23.224 64.130 1.00 66.62 189 HIS A O 1
#

Mean predicted aligned error: 4.83 Å

Foldseek 3Di:
DVLCVVCVVVLVVLVVQLVVLVVQLVVVCVVCPVLVVDPVSCVVCVVVCCVRHVCSVQQRNVLSVLLSVLAVVLLSVAQADDPVSLVSLQVSLQVQLVCVLVVPPDPPDDPVRSVVSSVVSSVLSSVLSRCCNHVSHSVSSSVSSSVCSVCVVVVVVVVVVVVVVVVVVVVVVVVVVVVVVVVVVVVPD

Organism: NCBI:txid1802366

pLDDT: mean 94.48, std 6.68, range [60.19, 98.62]